Protein AF-0000000079809479 (afdb_homodimer)

Organism: NCBI:txid164759

Structure (mmCIF, N/CA/C/O backbone):
data_AF-0000000079809479-model_v1
#
loop_
_entity.id
_entity.type
_entity.pdbx_description
1 polymer 'Uncharacterized protein (DUF1330 family)'
#
loop_
_atom_site.group_PDB
_atom_site.id
_ato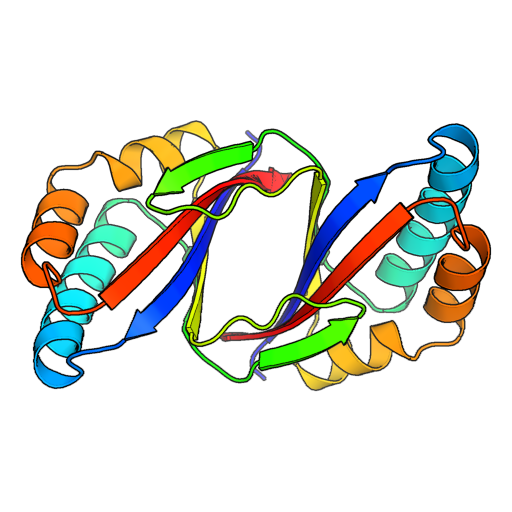m_site.type_symbol
_atom_site.label_atom_id
_atom_site.label_alt_id
_atom_site.label_comp_id
_atom_site.label_asym_id
_atom_site.label_entity_id
_atom_site.label_seq_id
_atom_site.pdbx_PDB_ins_code
_atom_site.Cartn_x
_atom_site.Cartn_y
_atom_site.Cartn_z
_atom_site.occupancy
_atom_site.B_iso_or_equiv
_atom_site.auth_seq_id
_atom_site.auth_comp_id
_atom_site.auth_asym_id
_atom_site.auth_atom_id
_atom_site.pdbx_PDB_model_num
ATOM 1 N N . MET A 1 1 ? -15.391 2.928 -13.625 1 82.94 1 MET A N 1
ATOM 2 C CA . MET A 1 1 ? -15.477 2.23 -12.344 1 82.94 1 MET A CA 1
ATOM 3 C C . MET A 1 1 ? -14.227 2.465 -11.508 1 82.94 1 MET A C 1
ATOM 5 O O . MET A 1 1 ? -13.141 2.684 -12.055 1 82.94 1 MET A O 1
ATOM 9 N N . PRO A 1 2 ? -14.367 2.578 -10.188 1 94.81 2 PRO A N 1
ATOM 10 C CA . PRO A 1 2 ? -13.156 2.803 -9.391 1 94.81 2 PRO A CA 1
ATOM 11 C C . PRO A 1 2 ? -12.133 1.681 -9.547 1 94.81 2 PRO A C 1
ATOM 13 O O . PRO A 1 2 ? -12.5 0.525 -9.766 1 94.81 2 PRO A O 1
ATOM 16 N N . SER A 1 3 ? -10.93 2.029 -9.547 1 98.31 3 SER A N 1
ATOM 17 C CA . SER A 1 3 ? -9.852 1.056 -9.648 1 98.31 3 SER A CA 1
ATOM 18 C C . SER A 1 3 ? -9.781 0.173 -8.406 1 98.31 3 SER A C 1
ATOM 20 O O . SER A 1 3 ? -10.57 0.342 -7.473 1 98.31 3 SER A O 1
ATOM 22 N N . GLY A 1 4 ? -9 -0.889 -8.414 1 98.75 4 GLY A N 1
ATOM 23 C CA . GLY A 1 4 ? -8.57 -1.69 -7.277 1 98.75 4 GLY A CA 1
ATOM 24 C C . GLY A 1 4 ? -7.066 -1.849 -7.188 1 98.75 4 GLY A C 1
ATOM 25 O O . GLY A 1 4 ? -6.363 -1.716 -8.188 1 98.75 4 GLY A O 1
ATOM 26 N N . TYR A 1 5 ? -6.613 -2.051 -6.02 1 98.94 5 TYR A N 1
ATOM 27 C CA . TYR A 1 5 ? -5.184 -2.268 -5.805 1 98.94 5 TYR A CA 1
ATOM 28 C C . TYR A 1 5 ? -4.941 -3.512 -4.961 1 98.94 5 TYR A C 1
ATOM 30 O O . TYR A 1 5 ? -5.723 -3.822 -4.062 1 98.94 5 TYR A O 1
ATOM 38 N N . ILE A 1 6 ? -3.869 -4.184 -5.215 1 98.94 6 ILE A N 1
ATOM 39 C CA . ILE A 1 6 ? -3.277 -5.145 -4.293 1 98.94 6 ILE A CA 1
ATOM 40 C C . ILE A 1 6 ? -1.993 -4.566 -3.699 1 98.94 6 ILE A C 1
ATOM 42 O O . ILE A 1 6 ? -1.145 -4.047 -4.43 1 98.94 6 ILE A O 1
ATOM 46 N N . ILE A 1 7 ? -1.915 -4.555 -2.414 1 98.94 7 ILE A N 1
ATOM 47 C CA . ILE A 1 7 ? -0.698 -4.23 -1.678 1 98.94 7 ILE A CA 1
ATOM 48 C C . ILE A 1 7 ? -0.1 -5.504 -1.082 1 98.94 7 ILE A C 1
ATOM 50 O O . ILE A 1 7 ? -0.779 -6.234 -0.356 1 98.94 7 ILE A O 1
ATOM 54 N N . ALA A 1 8 ? 1.161 -5.738 -1.405 1 98.88 8 ALA A N 1
ATOM 55 C CA . ALA A 1 8 ? 1.865 -6.891 -0.85 1 98.88 8 ALA A CA 1
ATOM 56 C C . ALA A 1 8 ? 3.047 -6.453 0.009 1 98.88 8 ALA A C 1
ATOM 58 O O . ALA A 1 8 ? 3.84 -5.602 -0.405 1 98.88 8 ALA A O 1
ATOM 59 N N . ASN A 1 9 ? 3.117 -6.883 1.218 1 98.81 9 ASN A N 1
ATOM 60 C CA . ASN A 1 9 ? 4.312 -6.883 2.055 1 98.81 9 ASN A CA 1
ATOM 61 C C . ASN A 1 9 ? 4.926 -8.281 2.154 1 98.81 9 ASN A C 1
ATOM 63 O O . ASN A 1 9 ? 4.289 -9.211 2.648 1 98.81 9 ASN A O 1
ATOM 67 N N . VAL A 1 10 ? 6.172 -8.406 1.688 1 98.75 10 VAL A N 1
ATOM 68 C CA . VAL A 1 10 ? 6.75 -9.727 1.469 1 98.75 10 VAL A CA 1
ATOM 69 C C . VAL A 1 10 ? 8.055 -9.859 2.256 1 98.75 10 VAL A C 1
ATOM 71 O O . VAL A 1 10 ? 8.938 -9.016 2.146 1 98.75 10 VAL A O 1
ATOM 74 N N . ARG A 1 11 ? 8.125 -10.891 3.107 1 98.56 11 ARG A N 1
ATOM 75 C CA . ARG A 1 11 ? 9.414 -11.352 3.615 1 98.56 11 ARG A CA 1
ATOM 76 C C . ARG A 1 11 ? 9.914 -12.555 2.832 1 98.56 11 ARG A C 1
ATOM 78 O O . ARG A 1 11 ? 9.328 -13.641 2.91 1 98.56 11 ARG A O 1
ATOM 85 N N . VAL A 1 12 ? 10.953 -12.359 2.111 1 98.69 12 VAL A N 1
ATOM 86 C CA . VAL A 1 12 ? 11.516 -13.438 1.299 1 98.69 12 VAL A CA 1
ATOM 87 C C . VAL A 1 12 ? 12.445 -14.289 2.148 1 98.69 12 VAL A C 1
ATOM 89 O O . VAL A 1 12 ? 13.398 -13.781 2.746 1 98.69 12 VAL A O 1
ATOM 92 N N . THR A 1 13 ? 12.195 -15.594 2.184 1 98.62 13 THR A N 1
ATOM 93 C CA . THR A 1 13 ? 12.992 -16.484 3.018 1 98.62 13 THR A CA 1
ATOM 94 C C . THR A 1 13 ? 13.852 -17.422 2.154 1 98.62 13 THR A C 1
ATOM 96 O O . THR A 1 13 ? 14.812 -18.016 2.641 1 98.62 13 THR A O 1
ATOM 99 N N . ASN A 1 14 ? 13.531 -17.641 0.912 1 98.75 14 ASN A N 1
ATOM 100 C CA . ASN A 1 14 ? 14.289 -18.391 -0.086 1 98.75 14 ASN A CA 1
ATOM 101 C C . ASN A 1 14 ? 14.391 -17.625 -1.403 1 98.75 14 ASN A C 1
ATOM 103 O O . ASN A 1 14 ? 13.562 -17.812 -2.301 1 98.75 14 ASN A O 1
ATOM 107 N N . PRO A 1 15 ? 15.414 -16.859 -1.55 1 98.12 15 PRO A N 1
ATOM 108 C CA . PRO A 1 15 ? 15.508 -15.938 -2.688 1 98.12 15 PRO A CA 1
ATOM 109 C C . PRO A 1 15 ? 15.516 -16.672 -4.031 1 98.12 15 PRO A C 1
ATOM 111 O O . PRO A 1 15 ? 14.922 -16.188 -5 1 98.12 15 PRO A O 1
ATOM 114 N N . ALA A 1 16 ? 16.188 -17.75 -4.047 1 98.31 16 ALA A N 1
ATOM 115 C CA . ALA A 1 16 ? 16.281 -18.469 -5.316 1 98.31 16 ALA A CA 1
ATOM 116 C C . ALA A 1 16 ? 14.898 -18.953 -5.766 1 98.31 16 ALA A C 1
ATOM 118 O O . ALA A 1 16 ? 14.508 -18.75 -6.918 1 98.31 16 ALA A O 1
ATOM 119 N N . GLN A 1 17 ? 14.203 -19.578 -4.93 1 98.56 17 GLN A N 1
ATOM 120 C CA . GLN A 1 17 ? 12.852 -20.031 -5.23 1 98.56 17 GLN A CA 1
ATOM 121 C C . GLN A 1 17 ? 11.914 -18.859 -5.488 1 98.56 17 GLN A C 1
ATOM 123 O O . GLN A 1 17 ? 11.023 -18.938 -6.34 1 98.56 17 GLN A O 1
ATOM 128 N N . TYR A 1 18 ? 12.117 -17.797 -4.785 1 98.69 18 TYR A N 1
ATOM 129 C CA . TYR A 1 18 ? 11.273 -16.609 -4.938 1 98.69 18 TYR A CA 1
ATOM 130 C C . TYR A 1 18 ? 11.445 -15.992 -6.32 1 98.69 18 TYR A C 1
ATOM 132 O O . TYR A 1 18 ? 10.508 -15.422 -6.879 1 98.69 18 TYR A O 1
ATOM 140 N N . GLU A 1 19 ? 12.641 -16.141 -6.859 1 98.12 19 GLU A N 1
ATOM 141 C CA . GLU A 1 19 ? 12.859 -15.633 -8.211 1 98.12 19 GLU A CA 1
ATOM 142 C C . GLU A 1 19 ? 11.969 -16.359 -9.219 1 98.12 19 GLU A C 1
ATOM 144 O O . GLU A 1 19 ? 11.492 -15.742 -10.18 1 98.12 19 GLU A O 1
ATOM 149 N N . GLU A 1 20 ? 11.766 -17.594 -9 1 97.44 20 GLU A N 1
ATOM 150 C CA . GLU A 1 20 ? 10.852 -18.344 -9.859 1 97.44 20 GLU A CA 1
ATOM 151 C C . GLU A 1 20 ? 9.422 -17.844 -9.711 1 97.44 20 GLU A C 1
ATOM 153 O O . GLU A 1 20 ? 8.695 -17.703 -10.695 1 97.44 20 GLU A O 1
ATOM 158 N N . TYR A 1 21 ? 9.039 -17.625 -8.5 1 98.75 21 TYR A N 1
ATOM 159 C CA . TYR A 1 21 ? 7.727 -17.047 -8.234 1 98.75 21 TYR A CA 1
ATOM 160 C C . TYR A 1 21 ? 7.539 -15.734 -8.992 1 98.75 21 TYR A C 1
ATOM 162 O O . TYR A 1 21 ? 6.48 -15.5 -9.586 1 98.75 21 TYR A O 1
ATOM 170 N N . LYS A 1 22 ? 8.547 -14.867 -9.023 1 98.38 22 LYS A N 1
ATOM 171 C CA . LYS A 1 22 ? 8.445 -13.555 -9.648 1 98.38 22 LYS A CA 1
ATOM 172 C C . LYS A 1 22 ? 8.141 -13.68 -11.141 1 98.38 22 LYS A C 1
ATOM 174 O O . LYS A 1 22 ? 7.395 -12.875 -11.695 1 98.38 22 LYS A O 1
ATOM 179 N N . LYS A 1 23 ? 8.68 -14.688 -11.758 1 98.25 23 LYS A N 1
ATOM 180 C CA . LYS A 1 23 ? 8.391 -14.922 -13.164 1 98.25 23 LYS A CA 1
ATOM 181 C C . LYS A 1 23 ? 6.914 -15.219 -13.383 1 98.25 23 LYS A C 1
ATOM 183 O O . LYS A 1 23 ? 6.277 -14.641 -14.266 1 98.25 23 LYS A O 1
ATOM 188 N N . TRP A 1 24 ? 6.383 -16.062 -12.594 1 98.25 24 TRP A N 1
ATOM 189 C CA . TRP A 1 24 ? 4.984 -16.469 -12.711 1 98.25 24 TRP A CA 1
ATOM 190 C C . TRP A 1 24 ? 4.055 -15.328 -12.305 1 98.25 24 TRP A C 1
ATOM 192 O O . TRP A 1 24 ? 3.025 -15.102 -12.945 1 98.25 24 TRP A O 1
ATOM 202 N N . SER A 1 25 ? 4.406 -14.625 -11.203 1 98.5 25 SER A N 1
ATOM 203 C CA . SER A 1 25 ? 3.582 -13.508 -10.766 1 98.5 25 SER A CA 1
ATOM 204 C C . SER A 1 25 ? 3.545 -12.398 -11.812 1 98.5 25 SER A C 1
ATOM 206 O O . SER A 1 25 ? 2.5 -11.789 -12.047 1 98.5 25 SER A O 1
ATOM 208 N N . THR A 1 26 ? 4.699 -12.172 -12.477 1 98.5 26 THR A N 1
ATOM 209 C CA . THR A 1 26 ? 4.77 -11.18 -13.547 1 98.5 26 THR A CA 1
ATOM 210 C C . THR A 1 26 ? 3.83 -11.555 -14.688 1 98.5 26 THR A C 1
ATOM 212 O O . THR A 1 26 ? 3.07 -10.711 -15.18 1 98.5 26 THR A O 1
ATOM 215 N N . ALA A 1 27 ? 3.871 -12.758 -15.086 1 98.25 27 ALA A N 1
ATOM 216 C CA . ALA A 1 27 ? 2.984 -13.25 -16.141 1 98.25 27 ALA A CA 1
ATOM 217 C C . ALA A 1 27 ? 1.521 -13.125 -15.719 1 98.25 27 ALA A C 1
ATOM 219 O O . ALA A 1 27 ? 0.662 -12.797 -16.547 1 98.25 27 ALA A O 1
ATOM 220 N N . ALA A 1 28 ? 1.237 -13.391 -14.484 1 98.69 28 ALA A N 1
ATOM 221 C CA . ALA A 1 28 ? -0.13 -13.32 -13.977 1 98.69 28 ALA A CA 1
ATOM 222 C C . ALA A 1 28 ? -0.638 -11.875 -13.984 1 98.69 28 ALA A C 1
ATOM 224 O O . ALA A 1 28 ? -1.786 -11.625 -14.359 1 98.69 28 ALA A O 1
ATOM 225 N N . PHE A 1 29 ? 0.208 -10.914 -13.531 1 98.62 29 PHE A N 1
ATOM 226 C CA . PHE A 1 29 ? -0.164 -9.508 -13.586 1 98.62 29 PHE A CA 1
ATOM 227 C C . PHE A 1 29 ? -0.523 -9.094 -15.008 1 98.62 29 PHE A C 1
ATOM 229 O O . PHE A 1 29 ? -1.542 -8.43 -15.227 1 98.62 29 PHE A O 1
ATOM 236 N N . ALA A 1 30 ? 0.289 -9.531 -15.961 1 97.81 30 ALA A N 1
ATOM 237 C CA . ALA A 1 30 ? 0.062 -9.188 -17.359 1 97.81 30 ALA A CA 1
ATOM 238 C C . ALA A 1 30 ? -1.254 -9.781 -17.859 1 97.81 30 ALA A C 1
ATOM 240 O O . ALA A 1 30 ? -2.02 -9.102 -18.562 1 97.81 30 ALA A O 1
ATOM 241 N N . ALA A 1 31 ? -1.546 -10.922 -17.516 1 97.81 31 ALA A N 1
ATOM 242 C CA . ALA A 1 31 ? -2.746 -11.625 -17.969 1 97.81 31 ALA A CA 1
ATOM 243 C C . ALA A 1 31 ? -4.008 -10.938 -17.453 1 97.81 31 ALA A C 1
ATOM 245 O O . ALA A 1 31 ? -5.09 -11.109 -18.016 1 97.81 31 ALA A O 1
ATOM 246 N N . HIS A 1 32 ? -3.908 -10.141 -16.406 1 98.12 32 HIS A N 1
ATOM 247 C CA . HIS A 1 32 ? -5.066 -9.508 -15.781 1 98.12 32 HIS A CA 1
ATOM 248 C C . HIS A 1 32 ? -5.043 -7.996 -15.984 1 98.12 32 HIS A C 1
ATOM 250 O O . HIS A 1 32 ? -5.746 -7.266 -15.281 1 98.12 32 HIS A O 1
ATOM 256 N N . ASN A 1 33 ? -4.203 -7.574 -16.828 1 96.31 33 ASN A N 1
ATOM 257 C CA . ASN A 1 33 ? -4.094 -6.16 -17.156 1 96.31 33 ASN A CA 1
ATOM 258 C C . ASN A 1 33 ? -3.783 -5.309 -15.93 1 96.31 33 ASN A C 1
ATOM 260 O O . ASN A 1 33 ? -4.352 -4.23 -15.758 1 96.31 33 ASN A O 1
ATOM 264 N N . ALA A 1 34 ? -2.963 -5.816 -15.094 1 98.62 34 ALA A N 1
ATOM 265 C CA . ALA A 1 34 ? -2.525 -5.07 -13.922 1 98.62 34 ALA A CA 1
ATOM 266 C C . ALA A 1 34 ? -1.423 -4.078 -14.273 1 98.62 34 ALA A C 1
ATOM 268 O O . ALA A 1 34 ? -0.569 -4.367 -15.117 1 98.62 34 ALA A O 1
ATOM 269 N N . GLU A 1 35 ? -1.48 -2.973 -13.703 1 98.56 35 GLU A N 1
ATOM 270 C CA . GLU A 1 35 ? -0.391 -2.002 -13.742 1 98.56 35 GLU A CA 1
ATOM 271 C C . GLU A 1 35 ? 0.489 -2.105 -12.5 1 98.56 35 GLU A C 1
ATOM 273 O O . GLU A 1 35 ? 0.025 -1.867 -11.383 1 98.56 35 GLU A O 1
ATOM 278 N N . ILE A 1 36 ? 1.723 -2.428 -12.695 1 98.81 36 ILE A N 1
ATOM 279 C CA . ILE A 1 36 ? 2.639 -2.502 -11.562 1 98.81 36 ILE A CA 1
ATOM 280 C C . ILE A 1 36 ? 3.09 -1.098 -11.172 1 98.81 36 ILE A C 1
ATOM 282 O O . ILE A 1 36 ? 3.684 -0.381 -11.984 1 98.81 36 ILE A O 1
ATOM 286 N N . CYS A 1 37 ? 2.836 -0.748 -9.953 1 98.88 37 CYS A N 1
ATOM 287 C CA . CYS A 1 37 ? 3.143 0.592 -9.461 1 98.88 37 CYS A CA 1
ATOM 288 C C . CYS A 1 37 ? 4.418 0.591 -8.633 1 98.88 37 CYS A C 1
ATOM 290 O O . CYS A 1 37 ? 5.223 1.522 -8.719 1 98.88 37 CYS A O 1
ATOM 292 N N . VAL A 1 38 ? 4.602 -0.359 -7.789 1 98.88 38 VAL A N 1
ATOM 293 C CA . VAL A 1 38 ? 5.719 -0.571 -6.879 1 98.88 38 VAL A CA 1
ATOM 294 C C . VAL A 1 38 ? 6.18 -2.025 -6.953 1 98.88 38 VAL A C 1
ATOM 296 O O . VAL A 1 38 ? 5.355 -2.945 -6.938 1 98.88 38 VAL A O 1
ATOM 299 N N . ARG A 1 39 ? 7.449 -2.244 -7.039 1 98.62 39 ARG A N 1
ATOM 300 C CA . ARG A 1 39 ? 7.926 -3.615 -7.203 1 98.62 39 ARG A CA 1
ATOM 301 C C . ARG A 1 39 ? 9.211 -3.848 -6.41 1 98.62 39 ARG A C 1
ATOM 303 O O . ARG A 1 39 ? 10.203 -4.316 -6.961 1 98.62 39 ARG A O 1
ATOM 310 N N . GLY A 1 40 ? 9.156 -3.455 -5.117 1 98.44 40 GLY A N 1
ATOM 311 C CA . GLY A 1 40 ? 10.203 -3.857 -4.195 1 98.44 40 GLY A CA 1
ATOM 312 C C . GLY A 1 40 ? 11.328 -2.84 -4.09 1 98.44 40 GLY A C 1
ATOM 313 O O . GLY A 1 40 ? 12.438 -3.176 -3.676 1 98.44 40 GLY A O 1
ATOM 314 N N . GLY A 1 41 ? 11.18 -1.649 -4.43 1 97.81 41 GLY A N 1
ATOM 315 C CA . GLY A 1 41 ? 12.18 -0.601 -4.281 1 97.81 41 GLY A CA 1
ATOM 316 C C . GLY A 1 41 ? 12.352 -0.139 -2.85 1 97.81 41 GLY A C 1
ATOM 317 O O . GLY A 1 41 ? 12.016 -0.865 -1.912 1 97.81 41 GLY A O 1
ATOM 318 N N . GLN A 1 42 ? 12.961 1.028 -2.674 1 97.94 42 GLN A N 1
ATOM 319 C CA . GLN A 1 42 ? 13.258 1.592 -1.36 1 97.94 42 GLN A CA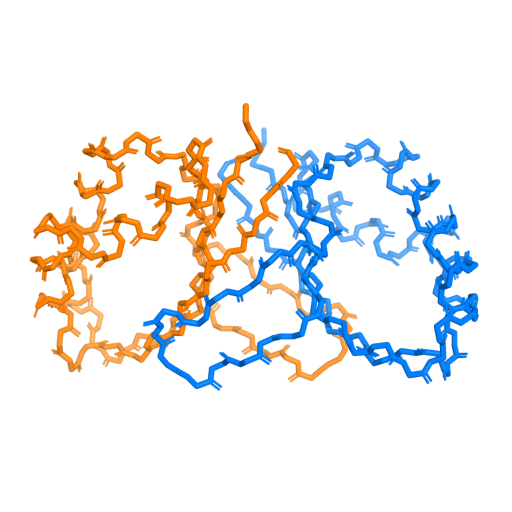 1
ATOM 320 C C . GLN A 1 42 ? 11.992 1.744 -0.526 1 97.94 42 GLN A C 1
ATOM 322 O O . GLN A 1 42 ? 10.93 2.072 -1.058 1 97.94 42 GLN A O 1
ATOM 327 N N . VAL A 1 43 ? 12.156 1.538 0.782 1 98.69 43 VAL A N 1
ATOM 328 C CA . VAL A 1 43 ? 11.102 1.771 1.76 1 98.69 43 VAL A CA 1
ATOM 329 C C . VAL A 1 43 ? 11.625 2.648 2.895 1 98.69 43 VAL A C 1
ATOM 331 O O . VAL A 1 43 ? 12.742 2.436 3.383 1 98.69 43 VAL A O 1
ATOM 334 N N . GLU A 1 44 ? 10.867 3.639 3.219 1 98.56 44 GLU A N 1
ATOM 335 C CA . GLU A 1 44 ? 11.164 4.453 4.391 1 98.56 44 GLU A CA 1
ATOM 336 C C . GLU A 1 44 ? 9.93 4.625 5.277 1 98.56 44 GLU A C 1
ATOM 338 O O . GLU A 1 44 ? 8.867 5.008 4.793 1 98.56 44 GLU A O 1
ATOM 343 N N . VAL A 1 45 ? 10.094 4.309 6.586 1 98.69 45 VAL A N 1
ATOM 344 C CA . VAL A 1 45 ? 9.016 4.516 7.547 1 98.69 45 VAL A CA 1
ATOM 345 C C . VAL A 1 45 ? 8.984 5.98 7.973 1 98.69 45 VAL A C 1
ATOM 347 O O . VAL A 1 45 ? 9.961 6.504 8.508 1 98.69 45 VAL A O 1
ATOM 350 N N . MET A 1 46 ? 7.816 6.617 7.68 1 98.44 46 MET A N 1
ATOM 351 C CA . MET A 1 46 ? 7.688 8.039 7.988 1 98.44 46 MET A CA 1
ATOM 352 C C . MET A 1 46 ? 7.039 8.242 9.359 1 98.44 46 MET A C 1
ATOM 354 O O . MET A 1 46 ? 7.328 9.227 10.039 1 98.44 46 MET A O 1
ATOM 358 N N . GLU A 1 47 ? 6.137 7.395 9.672 1 98.38 47 GLU A N 1
ATOM 359 C CA . GLU A 1 47 ? 5.379 7.5 10.922 1 98.38 47 GLU A CA 1
ATOM 360 C C . GLU A 1 47 ? 4.852 6.137 11.359 1 98.38 47 GLU A C 1
ATOM 362 O O . GLU A 1 47 ? 4.387 5.348 10.531 1 98.38 47 GLU A O 1
ATOM 367 N N . GLY A 1 48 ? 4.887 5.891 12.727 1 98.06 48 GLY A N 1
ATOM 368 C CA . GLY A 1 48 ? 4.254 4.723 13.312 1 98.06 48 GLY A CA 1
ATOM 369 C C . GLY A 1 48 ? 5.164 3.51 13.367 1 98.06 48 GLY A C 1
ATOM 370 O O . GLY A 1 48 ? 6.387 3.641 13.258 1 98.06 48 GLY A O 1
ATOM 371 N N . ASP A 1 49 ? 4.594 2.334 13.547 1 97.06 49 ASP A N 1
ATOM 372 C CA . ASP A 1 49 ? 5.387 1.168 13.922 1 97.06 49 ASP A CA 1
ATOM 373 C C . ASP A 1 49 ? 5.301 0.077 12.859 1 97.06 49 ASP A C 1
ATOM 375 O O . ASP A 1 49 ? 5.754 -1.048 13.07 1 97.06 49 ASP A O 1
ATOM 379 N N . TRP A 1 50 ? 4.707 0.399 11.727 1 96.38 50 TRP A N 1
ATOM 380 C CA . TRP A 1 50 ? 4.773 -0.554 10.625 1 96.38 50 TRP A CA 1
ATOM 381 C C . TRP A 1 50 ? 6.133 -0.499 9.938 1 96.38 50 TRP A C 1
ATOM 383 O O . TRP A 1 50 ? 6.613 0.581 9.586 1 96.38 50 TRP A O 1
ATOM 393 N N . GLN A 1 51 ? 6.754 -1.706 9.797 1 95.75 51 GLN A N 1
ATOM 394 C CA . GLN A 1 51 ? 8.062 -1.803 9.156 1 95.75 51 GLN A CA 1
ATOM 395 C C . GLN A 1 51 ? 8.047 -2.838 8.039 1 95.75 51 GLN A C 1
ATOM 397 O O . GLN A 1 51 ? 8.617 -3.922 8.18 1 95.75 51 GLN A O 1
ATOM 402 N N . PRO A 1 52 ? 7.469 -2.475 6.98 1 97.75 52 PRO A N 1
ATOM 403 C CA . PRO A 1 52 ? 7.422 -3.447 5.887 1 97.75 52 PRO A CA 1
ATOM 404 C C . PRO A 1 52 ? 8.797 -3.729 5.285 1 97.75 52 PRO A C 1
ATOM 406 O O . PRO A 1 52 ? 9.711 -2.908 5.414 1 97.75 52 PRO A O 1
ATOM 409 N N . GLU A 1 53 ? 8.961 -4.887 4.719 1 97.44 53 GLU A N 1
ATOM 410 C CA . GLU A 1 53 ? 10.188 -5.262 4.023 1 97.44 53 GLU A CA 1
ATOM 411 C C . GLU A 1 53 ? 10.078 -5 2.525 1 97.44 53 GLU A C 1
ATOM 413 O O . GLU A 1 53 ? 10.195 -3.859 2.076 1 97.44 53 GLU A O 1
ATOM 418 N N . ARG A 1 54 ? 9.758 -6.027 1.656 1 98.62 54 ARG A N 1
ATOM 419 C CA . ARG A 1 54 ? 9.539 -5.852 0.224 1 98.62 54 ARG A CA 1
ATOM 420 C C . ARG A 1 54 ? 8.086 -5.516 -0.07 1 98.62 54 ARG A C 1
ATOM 422 O O . ARG A 1 54 ? 7.188 -6.309 0.223 1 98.62 54 ARG A O 1
ATOM 429 N N . VAL A 1 55 ? 7.844 -4.32 -0.641 1 98.88 55 VAL A N 1
ATOM 430 C CA . VAL A 1 55 ? 6.48 -3.877 -0.917 1 98.88 55 VAL A CA 1
ATOM 431 C C . VAL A 1 55 ? 6.215 -3.932 -2.42 1 98.88 55 VAL A C 1
ATOM 433 O O . VAL A 1 55 ? 7.062 -3.539 -3.223 1 98.88 55 VAL A O 1
ATOM 436 N N . VAL A 1 56 ? 5.059 -4.473 -2.811 1 98.94 56 VAL A N 1
ATOM 437 C CA . VAL A 1 56 ? 4.555 -4.461 -4.18 1 98.94 56 VAL A CA 1
ATOM 438 C C . VAL A 1 56 ? 3.154 -3.857 -4.211 1 98.94 56 VAL A C 1
ATOM 440 O O . VAL A 1 56 ? 2.324 -4.156 -3.35 1 98.94 56 VAL A O 1
ATOM 443 N N . ILE A 1 57 ? 2.939 -2.992 -5.137 1 98.94 57 ILE A N 1
ATOM 444 C CA . ILE A 1 57 ? 1.609 -2.449 -5.395 1 98.94 57 ILE A CA 1
ATOM 445 C C . ILE A 1 57 ? 1.24 -2.66 -6.859 1 98.94 57 ILE A C 1
ATOM 447 O O . ILE A 1 57 ? 1.996 -2.281 -7.758 1 98.94 57 ILE A O 1
ATOM 451 N N . ALA A 1 58 ? 0.13 -3.238 -7.102 1 98.94 58 ALA A N 1
ATOM 452 C CA . ALA A 1 58 ? -0.418 -3.414 -8.445 1 98.94 58 ALA A CA 1
ATOM 453 C C . ALA A 1 58 ? -1.832 -2.85 -8.539 1 98.94 58 ALA A C 1
ATOM 455 O O . ALA A 1 58 ? -2.648 -3.051 -7.637 1 98.94 58 ALA A O 1
ATOM 456 N N . LYS A 1 59 ? -2.088 -2.172 -9.547 1 98.88 59 LYS A N 1
ATOM 457 C CA . LYS A 1 59 ? -3.381 -1.552 -9.828 1 98.88 59 LYS A CA 1
ATOM 458 C C . LYS A 1 59 ? -4.172 -2.367 -10.844 1 98.88 59 LYS A C 1
ATOM 460 O O . LYS A 1 59 ? -3.611 -2.848 -11.836 1 98.88 59 LYS A O 1
ATOM 465 N N . PHE A 1 60 ? -5.43 -2.475 -10.664 1 98.88 60 PHE A N 1
ATOM 466 C CA . PHE A 1 60 ? -6.367 -3.215 -11.5 1 98.88 60 PHE A CA 1
ATOM 467 C C . PHE A 1 60 ? -7.531 -2.328 -11.922 1 98.88 60 PHE A C 1
ATOM 469 O O . PHE A 1 60 ? -7.766 -1.276 -11.328 1 98.88 60 PHE A O 1
ATOM 476 N N . PRO A 1 61 ? -8.273 -2.773 -12.906 1 98.25 61 PRO A N 1
ATOM 477 C CA . PRO A 1 61 ? -9.359 -1.938 -13.422 1 98.25 61 PRO A CA 1
ATOM 478 C C . PRO A 1 61 ? -10.492 -1.75 -12.406 1 98.25 61 PRO A C 1
ATOM 480 O O . PRO A 1 61 ? -11.289 -0.819 -12.531 1 98.25 61 PRO A O 1
ATOM 483 N N . SER A 1 62 ? -10.625 -2.637 -11.508 1 98.31 62 SER A N 1
ATOM 484 C CA . SER A 1 62 ? -11.641 -2.535 -10.461 1 98.31 62 SER A CA 1
ATOM 485 C C . SER A 1 62 ? -11.234 -3.326 -9.219 1 98.31 62 SER A C 1
ATOM 487 O O . SER A 1 62 ? -10.297 -4.121 -9.266 1 98.31 62 SER A O 1
ATOM 489 N N . PHE A 1 63 ? -11.922 -3.061 -8.086 1 98.5 63 PHE A N 1
ATOM 490 C CA . PHE A 1 63 ? -11.742 -3.818 -6.852 1 98.5 63 PHE A CA 1
ATOM 491 C C . PHE A 1 63 ? -11.992 -5.301 -7.09 1 98.5 63 PHE A C 1
ATOM 493 O O . PHE A 1 63 ? -11.219 -6.148 -6.648 1 98.5 63 PHE A O 1
ATOM 500 N N . GLU A 1 64 ? -13.07 -5.598 -7.801 1 98.19 64 GLU A N 1
ATOM 501 C CA . GLU A 1 64 ? -13.438 -6.98 -8.094 1 98.19 64 GLU A CA 1
ATOM 502 C C . GLU A 1 64 ? -12.391 -7.652 -8.977 1 98.19 64 GLU A C 1
ATOM 504 O O . GLU A 1 64 ? -12.109 -8.844 -8.82 1 98.19 64 GLU A O 1
ATOM 509 N N . ALA A 1 65 ? -11.867 -6.891 -9.898 1 98.5 65 ALA A N 1
ATOM 510 C CA . ALA A 1 65 ? -10.82 -7.441 -10.758 1 98.5 65 ALA A CA 1
ATOM 511 C C . ALA A 1 65 ? -9.578 -7.801 -9.945 1 98.5 65 ALA A C 1
ATOM 513 O O . ALA A 1 65 ? -8.93 -8.812 -10.211 1 98.5 65 ALA A O 1
ATOM 514 N N . ALA A 1 66 ? -9.242 -6.988 -9.023 1 98.56 66 ALA A N 1
ATOM 515 C CA . ALA A 1 66 ? -8.109 -7.262 -8.141 1 98.56 66 ALA A CA 1
ATOM 516 C C . ALA A 1 66 ? -8.32 -8.555 -7.355 1 98.56 66 ALA A C 1
ATOM 518 O O . ALA A 1 66 ? -7.422 -9.391 -7.266 1 98.56 66 ALA A O 1
ATOM 519 N N . LYS A 1 67 ? -9.492 -8.672 -6.824 1 98.25 67 LYS A N 1
ATOM 520 C CA . LYS A 1 67 ? -9.812 -9.891 -6.082 1 98.25 67 LYS A CA 1
ATOM 521 C C . LYS A 1 67 ? -9.742 -11.117 -6.984 1 98.25 67 LYS A C 1
ATOM 523 O O . LYS A 1 67 ? -9.234 -12.164 -6.574 1 98.25 67 LYS A O 1
ATOM 528 N N . ALA A 1 68 ? -10.25 -10.961 -8.125 1 98.25 68 ALA A N 1
ATOM 529 C CA . ALA A 1 68 ? -10.273 -12.07 -9.07 1 98.25 68 ALA A CA 1
ATOM 530 C C . ALA A 1 68 ? -8.859 -12.5 -9.445 1 98.25 68 ALA A C 1
ATOM 532 O O . ALA A 1 68 ? -8.602 -13.688 -9.68 1 98.25 68 ALA A O 1
ATOM 533 N N . PHE A 1 69 ? -8 -11.562 -9.539 1 98.81 69 PHE A N 1
ATOM 534 C CA . PHE A 1 69 ? -6.598 -11.852 -9.789 1 98.81 69 PHE A CA 1
ATOM 535 C C . PHE A 1 69 ? -6.066 -12.867 -8.781 1 98.81 69 PHE A C 1
ATOM 537 O O . PHE A 1 69 ? -5.484 -13.883 -9.156 1 98.81 69 PHE A O 1
ATOM 544 N N . TYR A 1 70 ? -6.242 -12.609 -7.523 1 98.5 70 TYR A N 1
ATOM 545 C CA . TYR A 1 70 ? -5.699 -13.453 -6.465 1 98.5 70 TYR A CA 1
ATOM 546 C C . TYR A 1 70 ? -6.215 -14.883 -6.586 1 98.5 70 TYR A C 1
ATOM 548 O O . TYR A 1 70 ? -5.496 -15.836 -6.289 1 98.5 70 TYR A O 1
ATOM 556 N N . HIS A 1 71 ? -7.418 -15 -7.094 1 97.88 71 HIS A N 1
ATOM 557 C CA . HIS A 1 71 ? -8.047 -16.312 -7.16 1 97.88 71 HIS A CA 1
ATOM 558 C C . HIS A 1 71 ? -7.883 -16.938 -8.547 1 97.88 71 HIS A C 1
ATOM 560 O O . HIS A 1 71 ? -8.398 -18.031 -8.805 1 97.88 71 HIS A O 1
ATOM 566 N N . SER A 1 72 ? -7.234 -16.312 -9.406 1 98.62 72 SER A N 1
ATOM 567 C CA . SER A 1 72 ? -7.082 -16.766 -10.789 1 98.62 72 SER A CA 1
ATOM 568 C C . SER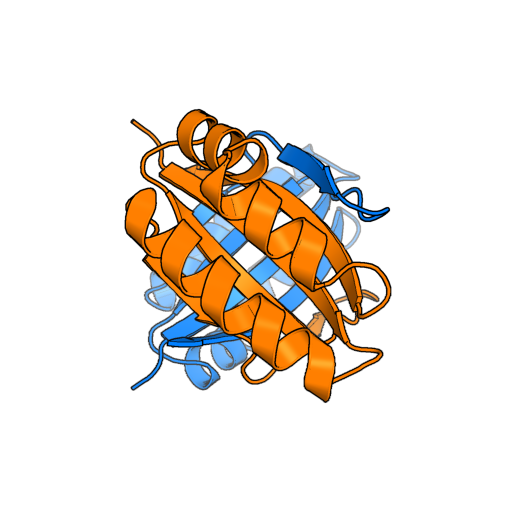 A 1 72 ? -6.172 -17.984 -10.883 1 98.62 72 SER A C 1
ATOM 570 O O . SER A 1 72 ? -5.309 -18.188 -10.023 1 98.62 72 SER A O 1
ATOM 572 N N . PRO A 1 73 ? -6.383 -18.812 -11.898 1 98.19 73 PRO A N 1
ATOM 573 C CA . PRO A 1 73 ? -5.441 -19.906 -12.125 1 98.19 73 PRO A CA 1
ATOM 574 C C . PRO A 1 73 ? -4.012 -19.422 -12.359 1 98.19 73 PRO A C 1
ATOM 576 O O . PRO A 1 73 ? -3.059 -20.078 -11.938 1 98.19 73 PRO A O 1
ATOM 579 N N . GLU A 1 74 ? -3.861 -18.328 -13.086 1 98.12 74 GLU A N 1
ATOM 580 C CA . GLU A 1 74 ? -2.533 -17.781 -13.367 1 98.12 74 GLU A CA 1
ATOM 581 C C . GLU A 1 74 ? -1.793 -17.453 -12.078 1 98.12 74 GLU A C 1
ATOM 583 O O . GLU A 1 74 ? -0.636 -17.828 -11.898 1 98.12 74 GLU A O 1
ATOM 588 N N . TYR A 1 75 ? -2.479 -16.734 -11.148 1 98.62 75 TYR A N 1
ATOM 589 C CA . TYR A 1 75 ? -1.796 -16.406 -9.906 1 98.62 75 TYR A CA 1
ATOM 590 C C . TYR A 1 75 ? -1.666 -17.625 -9.008 1 98.62 75 TYR A C 1
ATOM 592 O O . TYR A 1 75 ? -0.726 -17.719 -8.211 1 98.62 75 TYR A O 1
ATOM 600 N N . GLY A 1 76 ? -2.623 -18.547 -9.094 1 98.44 76 GLY A N 1
ATOM 601 C CA . GLY A 1 76 ? -2.484 -19.797 -8.383 1 98.44 76 GLY A CA 1
ATOM 602 C C . GLY A 1 76 ? -1.183 -20.516 -8.695 1 98.44 76 GLY A C 1
ATOM 603 O O . GLY A 1 76 ? -0.537 -21.062 -7.793 1 98.44 76 GLY A O 1
ATOM 604 N N . LYS A 1 77 ? -0.823 -20.562 -9.898 1 98.06 77 LYS A N 1
ATOM 605 C CA . LYS A 1 77 ? 0.461 -21.125 -10.289 1 98.06 77 LYS A CA 1
ATOM 606 C C . LYS A 1 77 ? 1.619 -20.391 -9.625 1 98.06 77 LYS A C 1
ATOM 608 O O . LYS A 1 77 ? 2.576 -21.016 -9.156 1 98.06 77 LYS A O 1
ATOM 613 N N . ALA A 1 78 ? 1.576 -19.078 -9.648 1 98.56 78 ALA A N 1
ATOM 614 C CA . ALA A 1 78 ? 2.605 -18.281 -8.992 1 98.56 78 ALA A CA 1
ATOM 615 C C . ALA A 1 78 ? 2.686 -18.594 -7.504 1 98.56 78 ALA A C 1
ATOM 617 O O . ALA A 1 78 ? 3.775 -18.797 -6.961 1 98.56 78 ALA A O 1
ATOM 618 N N . ARG A 1 79 ? 1.527 -18.641 -6.844 1 98 79 ARG A N 1
ATOM 619 C CA . ARG A 1 79 ? 1.476 -18.922 -5.41 1 98 79 ARG A CA 1
ATOM 620 C C . ARG A 1 79 ? 2.104 -20.281 -5.102 1 98 79 ARG A C 1
ATOM 622 O O . ARG A 1 79 ? 2.844 -20.422 -4.125 1 98 79 ARG A O 1
ATOM 629 N N . ALA A 1 80 ? 1.792 -21.281 -5.926 1 98.12 80 ALA A N 1
ATOM 630 C CA . ALA A 1 80 ? 2.387 -22.594 -5.75 1 98.12 80 ALA A CA 1
ATOM 631 C C . ALA A 1 80 ? 3.906 -22.531 -5.852 1 98.12 80 ALA A C 1
ATOM 633 O O . ALA A 1 80 ? 4.613 -23.234 -5.121 1 98.12 80 ALA A O 1
ATOM 634 N N . ALA A 1 81 ? 4.383 -21.703 -6.684 1 98.19 81 ALA A N 1
ATOM 635 C CA . ALA A 1 81 ? 5.816 -21.594 -6.941 1 98.19 81 ALA A CA 1
ATOM 636 C C . ALA A 1 81 ? 6.547 -21 -5.746 1 98.19 81 ALA A C 1
ATOM 638 O O . ALA A 1 81 ? 7.762 -21.156 -5.602 1 98.19 81 ALA A O 1
ATOM 639 N N . ARG A 1 82 ? 5.902 -20.266 -4.887 1 98.19 82 ARG A N 1
ATOM 640 C CA . ARG A 1 82 ? 6.574 -19.609 -3.773 1 98.19 82 ARG A CA 1
ATOM 641 C C . ARG A 1 82 ? 6.266 -20.297 -2.453 1 98.19 82 ARG A C 1
ATOM 643 O O . ARG A 1 82 ? 6.531 -19.75 -1.381 1 98.19 82 ARG A O 1
ATOM 650 N N . GLU A 1 83 ? 5.57 -21.438 -2.49 1 97.44 83 GLU A N 1
ATOM 651 C CA . GLU A 1 83 ? 5.285 -22.156 -1.255 1 97.44 83 GLU A CA 1
ATOM 652 C C . GLU A 1 83 ? 6.559 -22.406 -0.448 1 97.44 83 GLU A C 1
ATOM 654 O O . GLU A 1 83 ? 7.523 -22.984 -0.955 1 97.44 83 GLU A O 1
ATOM 659 N N . GLY A 1 84 ? 6.555 -21.828 0.753 1 97.69 84 GLY A N 1
ATOM 660 C CA . GLY A 1 84 ? 7.688 -22.016 1.645 1 97.69 84 GLY A CA 1
ATOM 661 C C . GLY A 1 84 ? 8.836 -21.062 1.359 1 97.69 84 GLY A C 1
ATOM 662 O O . GLY A 1 84 ? 9.867 -21.094 2.035 1 97.69 84 GLY A O 1
ATOM 663 N N . ALA A 1 85 ? 8.68 -20.156 0.441 1 98.62 85 ALA A N 1
ATOM 664 C CA . ALA A 1 85 ? 9.805 -19.312 0.011 1 98.62 85 ALA A CA 1
ATOM 665 C C . ALA A 1 85 ? 9.641 -17.875 0.493 1 98.62 85 ALA A C 1
ATOM 667 O O . ALA A 1 85 ? 10.562 -17.078 0.381 1 98.62 85 ALA A O 1
ATOM 668 N N . ALA A 1 86 ? 8.438 -17.547 1.028 1 98.44 86 ALA A N 1
ATOM 669 C CA . ALA A 1 86 ? 8.148 -16.188 1.467 1 98.44 86 ALA A CA 1
ATOM 670 C C . ALA A 1 86 ? 6.945 -16.156 2.408 1 98.44 86 ALA A C 1
ATOM 672 O O . ALA A 1 86 ? 6.098 -17.047 2.369 1 98.44 86 ALA A O 1
ATOM 673 N N . ILE A 1 87 ? 6.965 -15.234 3.26 1 97.94 87 ILE A N 1
ATOM 674 C CA . ILE A 1 87 ? 5.777 -14.859 4.016 1 97.94 87 ILE A CA 1
ATOM 675 C C . ILE A 1 87 ? 5.109 -13.648 3.369 1 97.94 87 ILE A C 1
ATOM 677 O O . ILE A 1 87 ? 5.691 -12.562 3.32 1 97.94 87 ILE A O 1
ATOM 681 N N . MET A 1 88 ? 3.914 -13.883 2.857 1 97.56 88 MET A N 1
ATOM 682 C CA 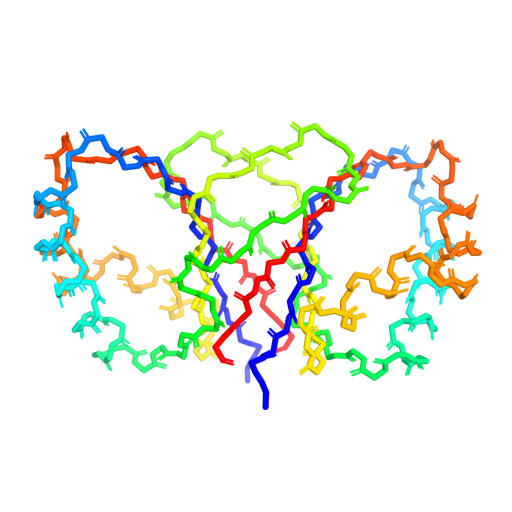. MET A 1 88 ? 3.221 -12.836 2.117 1 97.56 88 MET A CA 1
ATOM 683 C C . MET A 1 88 ? 2.049 -12.281 2.922 1 97.56 88 MET A C 1
ATOM 685 O O . MET A 1 88 ? 1.326 -13.039 3.572 1 97.56 88 MET A O 1
ATOM 689 N N . ARG A 1 89 ? 1.918 -11.016 2.902 1 98.38 89 ARG A N 1
ATOM 690 C CA . ARG A 1 89 ? 0.708 -10.32 3.334 1 98.38 89 ARG A CA 1
ATOM 691 C C . ARG A 1 89 ? 0.11 -9.508 2.193 1 98.38 89 ARG A C 1
ATOM 693 O O . ARG A 1 89 ? 0.721 -8.539 1.727 1 98.38 89 ARG A O 1
ATOM 700 N N . LEU A 1 90 ? -1.056 -9.953 1.698 1 98.81 90 LEU A N 1
ATOM 701 C CA . LEU A 1 90 ? -1.711 -9.352 0.543 1 98.81 90 LEU A CA 1
ATOM 702 C C . LEU A 1 90 ? -3.084 -8.805 0.921 1 98.81 90 LEU A C 1
ATOM 704 O O . LEU A 1 90 ? -3.912 -9.523 1.48 1 98.81 90 LEU A O 1
ATOM 708 N N . VAL A 1 91 ? -3.277 -7.555 0.652 1 98.81 91 VAL A N 1
ATOM 709 C CA . VAL A 1 91 ? -4.582 -6.941 0.864 1 98.81 91 VAL A CA 1
ATOM 710 C C . VAL A 1 91 ? -5.062 -6.285 -0.429 1 98.81 91 VAL A C 1
ATOM 712 O O . VAL A 1 91 ? -4.258 -5.773 -1.208 1 98.81 91 VAL A O 1
ATOM 715 N N . CYS A 1 92 ? -6.32 -6.426 -0.65 1 98.88 92 CYS A N 1
ATOM 716 C CA . CYS A 1 92 ? -7 -5.719 -1.729 1 98.88 92 CYS A CA 1
ATOM 717 C C . CYS A 1 92 ? -7.719 -4.484 -1.202 1 98.88 92 CYS A C 1
ATOM 719 O O . CYS A 1 92 ? -8.391 -4.543 -0.171 1 98.88 92 CYS A O 1
ATOM 721 N N . VAL A 1 93 ? -7.539 -3.369 -1.899 1 98.88 93 VAL A 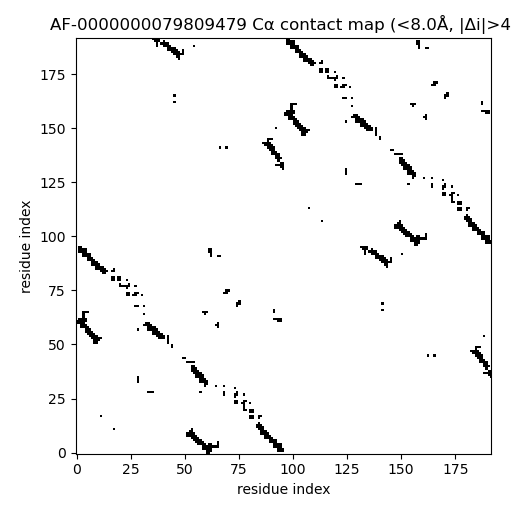N 1
ATOM 722 C CA . VAL A 1 93 ? -8.172 -2.129 -1.468 1 98.88 93 VAL A CA 1
ATOM 723 C C . VAL A 1 93 ? -8.844 -1.448 -2.66 1 98.88 93 VAL A C 1
ATOM 725 O O . VAL A 1 93 ? -8.359 -1.551 -3.791 1 98.88 93 VAL A O 1
ATOM 728 N N . GLU A 1 94 ? -9.914 -0.765 -2.367 1 98.81 94 GLU A N 1
ATOM 729 C CA . GLU A 1 94 ? -10.648 -0.021 -3.387 1 98.81 94 GLU A CA 1
ATOM 730 C C . GLU A 1 94 ? -9.977 1.318 -3.684 1 98.81 94 GLU A C 1
ATOM 732 O O . GLU A 1 94 ? -9.641 2.064 -2.764 1 98.81 94 GLU A O 1
ATOM 737 N N . GLY A 1 95 ? -9.758 1.55 -4.992 1 98.62 95 GLY A N 1
ATOM 738 C CA . GLY A 1 95 ? -9.211 2.824 -5.426 1 98.62 95 GLY A CA 1
ATOM 739 C C . GLY A 1 95 ? -10.273 3.84 -5.793 1 98.62 95 GLY A C 1
ATOM 740 O O . GLY A 1 95 ? -11.461 3.631 -5.52 1 98.62 95 GLY A O 1
ATOM 741 N N . LEU A 1 96 ? -9.805 5.027 -6.242 1 97.19 96 LEU A N 1
ATOM 742 C CA . LEU A 1 96 ? -10.711 6.062 -6.734 1 97.19 96 LEU A CA 1
ATOM 743 C C . LEU A 1 96 ? -11.023 5.852 -8.211 1 97.19 96 LEU A C 1
ATOM 745 O O . LEU A 1 96 ? -10.219 5.266 -8.945 1 97.19 96 LEU A O 1
ATOM 749 N N . MET B 1 1 ? 11.758 10.125 -14 1 82.94 1 MET B N 1
ATOM 750 C CA . MET B 1 1 ? 12.195 9.609 -12.703 1 82.94 1 MET B CA 1
ATOM 751 C C . MET B 1 1 ? 11.141 8.703 -12.086 1 82.94 1 MET B C 1
ATOM 753 O O . MET B 1 1 ? 9.945 8.867 -12.352 1 82.94 1 MET B O 1
ATOM 757 N N . PRO B 1 2 ? 11.555 7.645 -11.391 1 94.81 2 PRO B N 1
ATOM 758 C CA . PRO B 1 2 ? 10.531 6.773 -10.805 1 94.81 2 PRO B CA 1
ATOM 759 C C . PRO B 1 2 ? 9.617 7.512 -9.828 1 94.81 2 PRO B C 1
ATOM 761 O O . PRO B 1 2 ? 10.047 8.477 -9.18 1 94.81 2 PRO B O 1
ATOM 764 N N . SER B 1 3 ? 8.43 7.156 -9.82 1 98.31 3 SER B N 1
ATOM 765 C CA . SER B 1 3 ? 7.461 7.75 -8.906 1 98.31 3 SER B CA 1
ATOM 766 C C . SER B 1 3 ? 7.766 7.387 -7.461 1 98.31 3 SER B C 1
ATOM 768 O O . SER B 1 3 ? 8.719 6.656 -7.184 1 98.31 3 SER B O 1
ATOM 770 N N . GLY B 1 4 ? 7.117 8.008 -6.492 1 98.75 4 GLY B N 1
ATOM 771 C CA . GLY B 1 4 ? 7.043 7.625 -5.09 1 98.75 4 GLY B CA 1
ATOM 772 C C . GLY B 1 4 ? 5.621 7.508 -4.578 1 98.75 4 GLY B C 1
ATOM 773 O O . GLY B 1 4 ? 4.703 8.109 -5.137 1 98.75 4 GLY B O 1
ATOM 774 N N . TYR B 1 5 ? 5.461 6.711 -3.613 1 98.94 5 TYR B N 1
ATOM 775 C CA . TYR B 1 5 ? 4.148 6.543 -3.002 1 98.94 5 TYR B CA 1
ATOM 776 C C . TYR B 1 5 ? 4.23 6.691 -1.486 1 98.94 5 TYR B C 1
ATOM 778 O O . TYR B 1 5 ? 5.219 6.293 -0.87 1 98.94 5 TYR B O 1
ATOM 786 N N . ILE B 1 6 ? 3.203 7.215 -0.898 1 98.94 6 ILE B N 1
ATOM 787 C CA . ILE B 1 6 ? 2.941 7.082 0.531 1 98.94 6 ILE B CA 1
ATOM 788 C C . ILE B 1 6 ? 1.764 6.137 0.753 1 98.94 6 ILE B C 1
ATOM 790 O O . ILE B 1 6 ? 0.721 6.273 0.109 1 98.94 6 ILE B O 1
ATOM 794 N N . ILE B 1 7 ? 1.972 5.148 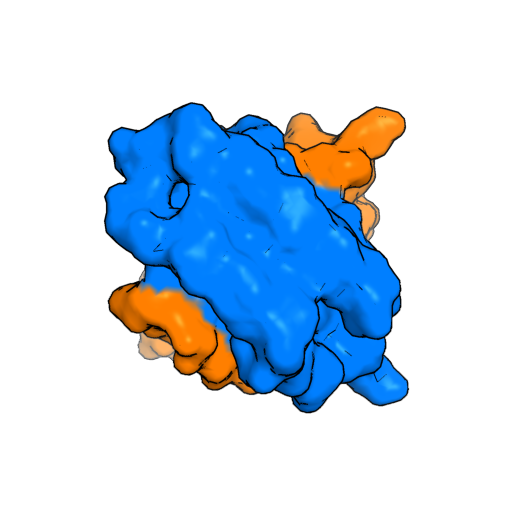1.554 1 98.94 7 ILE B N 1
ATOM 795 C CA . ILE B 1 7 ? 0.92 4.262 2.039 1 98.94 7 ILE B CA 1
ATOM 796 C C . ILE B 1 7 ? 0.606 4.582 3.498 1 98.94 7 ILE B C 1
ATOM 798 O O . ILE B 1 7 ? 1.502 4.586 4.348 1 98.94 7 ILE B O 1
ATOM 802 N N . ALA B 1 8 ? -0.667 4.855 3.75 1 98.88 8 ALA B N 1
ATOM 803 C CA . ALA B 1 8 ? -1.106 5.121 5.117 1 98.88 8 ALA B CA 1
ATOM 804 C C . ALA B 1 8 ? -2.105 4.066 5.586 1 98.88 8 ALA B C 1
ATOM 806 O O . ALA B 1 8 ? -3.055 3.74 4.871 1 98.88 8 ALA B O 1
ATOM 807 N N . ASN B 1 9 ? -1.865 3.434 6.676 1 98.81 9 ASN B N 1
ATOM 808 C CA . ASN B 1 9 ? -2.836 2.68 7.465 1 98.81 9 ASN B CA 1
ATOM 809 C C . ASN B 1 9 ? -3.262 3.447 8.711 1 98.81 9 ASN B C 1
ATOM 811 O O . ASN B 1 9 ? -2.434 3.746 9.578 1 98.81 9 ASN B O 1
ATOM 815 N N . VAL B 1 10 ? -4.555 3.744 8.805 1 98.81 10 VAL B N 1
ATOM 816 C CA . VAL B 1 10 ? -5.027 4.711 9.797 1 98.81 10 VAL B CA 1
ATOM 817 C C . VAL B 1 10 ? -6.098 4.074 10.672 1 98.81 10 VAL B C 1
ATOM 819 O O . VAL B 1 10 ? -7.074 3.51 10.164 1 98.81 10 VAL B O 1
ATOM 822 N N . ARG B 1 11 ? -5.879 4.109 11.992 1 98.62 11 ARG B N 1
ATOM 823 C CA . ARG B 1 11 ? -6.969 3.893 12.938 1 98.62 11 ARG B CA 1
ATOM 824 C C . ARG B 1 11 ? -7.496 5.219 13.469 1 98.62 11 ARG B C 1
ATOM 826 O O . ARG B 1 11 ? -6.797 5.926 14.203 1 98.62 11 ARG B O 1
ATOM 833 N N . VAL B 1 12 ? -8.695 5.523 13.109 1 98.69 12 VAL B N 1
ATOM 834 C CA . VAL B 1 12 ? -9.297 6.777 13.539 1 98.69 12 VAL B CA 1
ATOM 835 C C . VAL B 1 12 ? -9.922 6.605 14.922 1 98.69 12 VAL B C 1
ATOM 837 O O . VAL B 1 12 ? -10.758 5.723 15.125 1 98.69 12 VAL B O 1
ATOM 840 N N . THR B 1 13 ? -9.555 7.453 15.867 1 98.62 13 THR B N 1
ATOM 841 C CA . THR B 1 13 ? -10.047 7.324 17.234 1 98.62 13 THR B CA 1
ATOM 842 C C . THR B 1 13 ? -10.969 8.492 17.594 1 98.62 13 THR B C 1
ATOM 844 O O . THR B 1 13 ? -11.734 8.414 18.562 1 98.62 13 THR B O 1
ATOM 847 N N . ASN B 1 14 ? -10.922 9.602 16.906 1 98.75 14 ASN B N 1
ATOM 848 C CA . ASN B 1 14 ? -11.805 10.758 17.016 1 98.75 14 ASN B CA 1
ATOM 849 C C . ASN B 1 14 ? -12.273 11.234 15.648 1 98.75 14 ASN B C 1
ATOM 851 O O . ASN B 1 14 ? -11.656 12.117 15.055 1 98.75 14 ASN B O 1
ATOM 855 N N . PRO B 1 15 ? -13.367 10.75 15.203 1 98.12 15 PRO B N 1
ATOM 856 C CA . PRO B 1 15 ? -13.805 11 13.828 1 98.12 15 PRO B CA 1
ATOM 857 C C . PRO B 1 15 ? -14.039 12.477 13.539 1 98.12 15 PRO B C 1
ATOM 859 O O . PRO B 1 15 ? -13.727 12.953 12.445 1 98.12 15 PRO B O 1
ATOM 862 N N . ALA B 1 16 ? -14.602 13.133 14.5 1 98.31 16 ALA B N 1
ATOM 863 C CA . ALA B 1 16 ? -14.883 14.547 14.266 1 98.31 16 ALA B CA 1
ATOM 864 C C . ALA B 1 16 ? -13.594 15.336 14.039 1 98.31 16 ALA B C 1
ATOM 866 O O . ALA B 1 16 ? -13.5 16.109 13.078 1 98.31 16 ALA B O 1
ATOM 867 N N . GLN B 1 17 ? -12.664 15.172 14.883 1 98.56 17 GLN B N 1
ATOM 868 C CA . GLN B 1 17 ? -11.375 15.836 14.734 1 98.56 17 GLN B CA 1
ATOM 869 C C . GLN B 1 17 ? -10.648 15.359 13.484 1 98.56 17 GLN B C 1
ATOM 871 O O . GLN B 1 17 ? -9.969 16.141 12.82 1 98.56 17 GLN B O 1
ATOM 876 N N . TYR B 1 18 ? -10.797 14.125 13.164 1 98.75 18 TYR B N 1
ATOM 877 C CA . TYR B 1 18 ? -10.141 13.555 11.992 1 98.75 18 TYR B CA 1
ATOM 878 C C . TYR B 1 18 ? -10.68 14.172 10.703 1 98.75 18 TYR B C 1
ATOM 880 O O . TYR B 1 18 ? -9.945 14.32 9.727 1 98.75 18 TYR B O 1
ATOM 888 N N . GLU B 1 19 ? -11.93 14.547 10.75 1 98.12 19 GLU B N 1
ATOM 889 C CA . GLU B 1 19 ? -12.5 15.203 9.57 1 98.12 19 GLU B CA 1
ATOM 890 C C . GLU B 1 19 ? -11.797 16.531 9.281 1 98.12 19 GLU B C 1
ATOM 892 O O . GLU B 1 19 ? -11.609 16.891 8.125 1 98.12 19 GLU B O 1
ATOM 897 N N . GLU B 1 20 ? -11.422 17.188 10.305 1 97.44 20 GLU B N 1
ATOM 898 C CA . GLU B 1 20 ? -10.656 18.422 10.133 1 97.44 20 GLU B CA 1
ATOM 899 C C . GLU B 1 20 ? -9.281 18.141 9.539 1 97.44 20 GLU B C 1
ATOM 901 O O . GLU B 1 20 ? -8.82 18.859 8.656 1 97.44 20 GLU B O 1
ATOM 906 N N . TYR B 1 21 ? -8.672 17.125 10.039 1 98.75 21 TYR B N 1
ATOM 907 C CA . TYR B 1 21 ? -7.395 16.688 9.477 1 98.75 21 TYR B CA 1
ATOM 908 C C . TYR B 1 21 ? -7.516 16.422 7.98 1 98.75 21 TYR B C 1
ATOM 910 O O . TYR B 1 21 ? -6.648 16.828 7.203 1 98.75 21 TYR B O 1
ATOM 918 N N . LYS B 1 22 ? -8.586 15.758 7.52 1 98.38 22 LYS B N 1
ATOM 919 C CA . LYS B 1 22 ? -8.758 15.391 6.121 1 98.38 22 LYS B CA 1
ATOM 920 C C . LYS B 1 22 ? -8.781 16.625 5.223 1 98.38 22 LYS B C 1
ATOM 922 O O . LYS B 1 22 ? -8.266 16.594 4.102 1 98.38 22 LYS B O 1
ATOM 927 N N . LYS B 1 23 ? -9.344 17.688 5.723 1 98.19 23 LYS B N 1
ATOM 928 C CA . LYS B 1 23 ? -9.359 18.922 4.961 1 98.19 23 LYS B CA 1
ATOM 929 C C . LYS B 1 23 ? -7.941 19.438 4.723 1 98.19 23 LYS B C 1
ATOM 931 O O . LYS B 1 23 ? -7.582 19.797 3.594 1 98.19 23 LYS B O 1
ATOM 936 N N . TRP B 1 24 ? -7.168 19.453 5.73 1 98.25 24 TRP B N 1
ATOM 937 C CA . TRP B 1 24 ? -5.801 19.953 5.648 1 98.25 24 TRP B CA 1
ATOM 938 C C . TRP B 1 24 ? -4.922 19 4.836 1 98.25 24 TRP B C 1
ATOM 940 O O . TRP B 1 24 ? -4.086 19.453 4.043 1 98.25 24 TRP B O 1
ATOM 950 N N . SER B 1 25 ? -5.082 17.688 5.066 1 98.5 25 SER B N 1
ATOM 951 C CA . SER B 1 25 ? -4.297 16.719 4.316 1 98.5 25 SER B CA 1
ATOM 952 C C . SER B 1 25 ? -4.609 16.781 2.824 1 98.5 25 SER B C 1
ATOM 954 O O . SER B 1 25 ? -3.713 16.656 1.988 1 98.5 25 SER B O 1
ATOM 956 N N . THR B 1 26 ? -5.898 17.016 2.492 1 98.44 26 THR B N 1
ATOM 957 C CA . THR B 1 26 ? -6.305 17.172 1.1 1 98.44 26 THR B CA 1
ATOM 958 C C . THR B 1 26 ? -5.613 18.359 0.461 1 98.44 26 THR B C 1
ATOM 960 O O . THR B 1 26 ? -5.066 18.266 -0.641 1 98.44 26 THR B O 1
ATOM 963 N N . ALA B 1 27 ? -5.625 19.453 1.134 1 98.25 27 ALA B N 1
ATOM 964 C CA . ALA B 1 27 ? -4.945 20.641 0.653 1 98.25 27 ALA B CA 1
ATOM 965 C C . ALA B 1 27 ? -3.449 20.406 0.494 1 98.25 27 ALA B C 1
ATOM 967 O O . ALA B 1 27 ? -2.834 20.891 -0.458 1 98.25 27 ALA B O 1
ATOM 968 N N . ALA B 1 28 ? -2.873 19.672 1.402 1 98.69 28 ALA B N 1
ATOM 969 C CA . ALA B 1 28 ? -1.442 19.391 1.357 1 98.69 28 ALA B CA 1
ATOM 970 C C . ALA B 1 28 ? -1.099 18.5 0.159 1 98.69 28 ALA B C 1
ATOM 972 O O . ALA B 1 28 ? -0.094 18.734 -0.52 1 98.69 28 ALA B O 1
ATOM 973 N N . PHE B 1 29 ? -1.914 17.453 -0.107 1 98.62 29 PHE B N 1
ATOM 974 C CA . PHE B 1 29 ? -1.709 16.609 -1.276 1 98.62 29 PHE B CA 1
ATOM 975 C C . PHE B 1 29 ? -1.722 17.438 -2.555 1 98.62 29 PHE B C 1
ATOM 977 O O . PHE B 1 29 ? -0.855 17.281 -3.416 1 98.62 29 PHE B O 1
ATOM 984 N N . ALA B 1 30 ? -2.678 18.375 -2.629 1 97.81 30 ALA B N 1
ATOM 985 C CA . ALA B 1 30 ? -2.805 19.219 -3.809 1 97.81 30 ALA B CA 1
ATOM 986 C C . ALA B 1 30 ? -1.579 20.125 -3.973 1 97.81 30 ALA B C 1
ATOM 988 O O . ALA B 1 30 ? -1.06 20.266 -5.082 1 97.81 30 ALA B O 1
ATOM 989 N N . ALA B 1 31 ? -1.088 20.625 -2.963 1 97.81 31 ALA B N 1
ATOM 990 C CA . ALA B 1 31 ? 0.049 21.547 -2.98 1 97.81 31 ALA B CA 1
ATOM 991 C C . ALA B 1 31 ? 1.315 20.844 -3.459 1 97.81 31 ALA B C 1
ATOM 993 O O . ALA B 1 31 ? 2.258 21.484 -3.922 1 97.81 31 ALA B O 1
ATOM 994 N N . HIS B 1 32 ? 1.361 19.531 -3.389 1 98.12 32 HIS B N 1
ATOM 995 C CA . HIS B 1 32 ? 2.559 18.766 -3.734 1 98.12 32 HIS B CA 1
ATOM 996 C C . HIS B 1 32 ? 2.334 17.938 -4.988 1 98.12 32 HIS B C 1
ATOM 998 O O . HIS B 1 32 ? 3.096 17 -5.262 1 98.12 32 HIS B O 1
ATOM 1004 N N . ASN B 1 33 ? 1.284 18.188 -5.629 1 96.31 33 ASN B N 1
ATOM 1005 C CA . ASN B 1 33 ? 0.952 17.516 -6.879 1 96.31 33 ASN B CA 1
ATOM 1006 C C . ASN B 1 33 ? 0.839 16 -6.688 1 96.31 33 ASN B C 1
ATOM 1008 O O . ASN B 1 33 ? 1.315 15.234 -7.52 1 96.31 33 ASN B O 1
ATOM 1012 N N . ALA B 1 34 ? 0.285 15.625 -5.602 1 98.62 34 ALA B N 1
ATOM 1013 C CA . ALA B 1 34 ? 0.05 14.203 -5.336 1 98.62 34 ALA B CA 1
ATOM 1014 C C . ALA B 1 34 ? -1.201 13.711 -6.059 1 98.62 34 ALA B C 1
ATOM 1016 O O . ALA B 1 34 ? -2.188 14.445 -6.172 1 98.62 34 ALA B O 1
ATOM 1017 N N . GLU B 1 35 ? -1.135 12.57 -6.547 1 98.62 35 GLU B N 1
ATOM 1018 C CA . GLU B 1 35 ? -2.301 11.859 -7.059 1 98.62 35 GLU B CA 1
ATOM 1019 C C . GLU B 1 35 ? -2.865 10.898 -6.016 1 98.62 35 GLU B C 1
ATOM 1021 O O . GLU B 1 35 ? -2.189 9.953 -5.602 1 98.62 35 GLU B O 1
ATOM 1026 N N . ILE B 1 36 ? -4.074 11.125 -5.625 1 98.81 36 ILE B N 1
ATOM 1027 C CA . ILE B 1 36 ? -4.699 10.227 -4.656 1 98.81 36 ILE B CA 1
ATOM 1028 C C . ILE B 1 36 ? -5.195 8.969 -5.367 1 98.81 36 ILE B C 1
ATOM 1030 O O . ILE B 1 36 ? -6.027 9.055 -6.277 1 98.81 36 ILE B O 1
ATOM 1034 N N . CYS B 1 37 ? -4.711 7.848 -4.938 1 98.88 37 CYS B N 1
ATOM 1035 C CA . CYS B 1 37 ? -5.039 6.578 -5.574 1 98.88 37 CYS B CA 1
ATOM 1036 C C . CYS B 1 37 ? -6.09 5.82 -4.77 1 98.88 37 CYS B C 1
ATOM 1038 O O . CYS B 1 37 ? -6.984 5.195 -5.344 1 98.88 37 CYS B O 1
ATOM 1040 N N . VAL B 1 38 ? -5.973 5.785 -3.484 1 98.88 38 VAL B N 1
ATOM 1041 C CA . VAL B 1 38 ? -6.832 5.125 -2.51 1 98.88 38 VAL B CA 1
ATOM 1042 C C . VAL B 1 38 ? -7.148 6.082 -1.361 1 98.88 38 VAL B C 1
ATOM 1044 O O . VAL B 1 38 ? -6.254 6.75 -0.842 1 98.88 38 VAL B O 1
ATOM 1047 N N . ARG B 1 39 ? -8.375 6.148 -0.965 1 98.62 39 ARG B N 1
ATOM 1048 C CA . ARG B 1 39 ? -8.734 7.109 0.075 1 98.62 39 ARG B CA 1
ATOM 1049 C C . ARG B 1 39 ? -9.781 6.531 1.021 1 98.62 39 ARG B C 1
ATOM 1051 O O . ARG B 1 39 ? -10.82 7.141 1.248 1 98.62 39 ARG B O 1
ATOM 1058 N N . GLY B 1 40 ? -9.477 5.305 1.52 1 98.38 40 GLY B N 1
ATOM 1059 C CA . GLY B 1 40 ? -10.25 4.766 2.627 1 98.38 40 GLY B CA 1
ATOM 1060 C C . GLY B 1 40 ? -11.414 3.91 2.18 1 98.38 40 GLY B C 1
ATOM 1061 O O . GLY B 1 40 ? -12.375 3.713 2.934 1 98.38 40 GLY B O 1
ATOM 1062 N N . GLY B 1 41 ? -11.477 3.418 1.043 1 97.75 41 GLY B N 1
ATOM 1063 C CA . GLY B 1 41 ? -12.523 2.523 0.572 1 97.75 41 GLY B CA 1
ATOM 1064 C C . GLY B 1 41 ? -12.414 1.126 1.154 1 97.75 41 GLY B C 1
ATOM 1065 O O . GLY B 1 41 ? -11.797 0.929 2.203 1 97.75 41 GLY B O 1
ATOM 1066 N N . GLN B 1 42 ? -13.094 0.172 0.521 1 97.88 42 GLN B N 1
ATOM 1067 C CA . GLN B 1 42 ? -13.148 -1.213 0.976 1 97.88 42 GLN B CA 1
ATOM 1068 C C . GLN B 1 42 ? -11.75 -1.811 1.087 1 97.88 42 GLN B C 1
ATOM 1070 O O . GLN B 1 42 ? -10.875 -1.52 0.265 1 97.88 42 GLN B O 1
ATOM 1075 N N . VAL B 1 43 ? -11.594 -2.67 2.096 1 98.62 43 VAL B N 1
ATOM 1076 C CA . VAL B 1 43 ? -10.375 -3.445 2.287 1 98.62 43 VAL B CA 1
ATOM 1077 C C . VAL B 1 43 ? -10.719 -4.922 2.455 1 98.62 43 VAL B C 1
ATOM 1079 O O . VAL B 1 43 ? -11.664 -5.27 3.17 1 98.62 43 VAL B O 1
ATOM 1082 N N . GLU B 1 44 ? -10.008 -5.738 1.742 1 98.56 44 GLU B N 1
ATOM 1083 C CA . GLU B 1 44 ? -10.125 -7.18 1.928 1 98.56 44 GLU B CA 1
ATOM 1084 C C . GLU B 1 44 ? -8.75 -7.828 2.07 1 98.56 44 GLU B C 1
ATOM 1086 O O . GLU B 1 44 ? -7.863 -7.613 1.239 1 98.56 44 GLU B O 1
ATOM 1091 N N . VAL B 1 45 ? -8.578 -8.625 3.176 1 98.69 45 VAL B N 1
ATOM 1092 C CA . VAL B 1 45 ? -7.344 -9.367 3.377 1 98.69 45 VAL B CA 1
ATOM 1093 C C . VAL B 1 45 ? -7.363 -10.641 2.537 1 98.69 45 VAL B C 1
ATOM 1095 O O . VAL B 1 45 ? -8.258 -11.484 2.695 1 98.69 45 VAL B O 1
ATOM 1098 N N . MET B 1 46 ? -6.359 -10.719 1.607 1 98.5 46 MET B N 1
ATOM 1099 C CA . MET B 1 46 ? -6.316 -11.875 0.708 1 98.5 46 MET B CA 1
ATOM 1100 C C . MET B 1 46 ? -5.398 -12.961 1.261 1 98.5 46 MET B C 1
ATOM 1102 O O . MET B 1 46 ? -5.629 -14.148 1.028 1 98.5 46 MET B O 1
ATOM 1106 N N . GLU B 1 47 ? -4.363 -12.555 1.883 1 98.44 47 GLU B N 1
ATOM 1107 C CA . GLU B 1 47 ? -3.355 -13.477 2.406 1 98.44 47 GLU B CA 1
ATOM 1108 C C . GLU B 1 47 ? -2.611 -12.859 3.588 1 98.44 47 GLU B C 1
ATOM 1110 O O . GLU B 1 47 ? -2.268 -11.68 3.564 1 98.44 47 GLU B O 1
ATOM 1115 N N . GLY B 1 48 ? -2.332 -13.734 4.633 1 98 48 GLY B N 1
ATOM 1116 C CA . GLY B 1 48 ? -1.466 -13.352 5.738 1 98 48 GLY B CA 1
ATOM 1117 C C . GLY B 1 48 ? -2.215 -12.695 6.883 1 98 48 GLY B C 1
ATOM 1118 O O . GLY B 1 48 ? -3.438 -12.82 6.984 1 98 48 GLY B O 1
ATOM 1119 N N . ASP B 1 49 ? -1.507 -12.008 7.75 1 97 49 ASP B N 1
ATOM 1120 C CA . ASP B 1 49 ? -2.072 -11.609 9.039 1 97 49 ASP B CA 1
ATOM 1121 C C . ASP B 1 49 ? -2.115 -10.094 9.18 1 97 49 ASP B C 1
ATOM 1123 O O . ASP B 1 49 ? -2.395 -9.57 10.258 1 97 49 ASP B O 1
ATOM 1127 N N . TRP B 1 50 ? -1.831 -9.406 8.094 1 96.25 50 TRP B N 1
ATOM 1128 C CA . TRP B 1 50 ? -2.041 -7.965 8.141 1 96.25 50 TRP B CA 1
ATOM 1129 C C . TRP B 1 50 ? -3.518 -7.625 7.98 1 96.25 50 TRP B C 1
ATOM 1131 O O . TRP B 1 50 ? -4.184 -8.125 7.07 1 96.25 50 TRP B O 1
ATOM 1141 N N . GLN B 1 51 ? -4.023 -6.785 8.945 1 95.69 51 GLN B N 1
ATOM 1142 C CA . GLN B 1 51 ? -5.422 -6.371 8.914 1 95.69 51 GLN B CA 1
ATOM 1143 C C . GLN B 1 51 ? -5.547 -4.852 8.984 1 95.69 51 GLN B C 1
ATOM 1145 O O . GLN B 1 51 ? -5.945 -4.309 10.016 1 95.69 51 GLN B O 1
ATOM 1150 N N . PRO B 1 52 ? -5.254 -4.242 7.926 1 97.75 52 PRO B N 1
ATOM 1151 C CA . PRO B 1 52 ? -5.348 -2.781 7.965 1 97.75 52 PRO B CA 1
ATOM 1152 C C . PRO B 1 52 ? -6.781 -2.283 8.117 1 97.75 52 PRO B C 1
ATOM 1154 O O . PRO B 1 52 ? -7.727 -3.008 7.793 1 97.75 52 PRO B O 1
ATOM 1157 N N . GLU B 1 53 ? -6.945 -1.12 8.68 1 97.44 53 GLU B N 1
ATOM 1158 C CA . GLU B 1 53 ? -8.25 -0.474 8.805 1 97.44 53 GLU B CA 1
ATOM 1159 C C . GLU B 1 53 ? -8.5 0.494 7.652 1 97.44 53 GLU B C 1
ATOM 1161 O O . GLU B 1 53 ? -8.82 0.072 6.539 1 97.44 53 GLU B O 1
ATOM 1166 N N . ARG B 1 54 ? -8.273 1.845 7.805 1 98.62 54 ARG B N 1
ATOM 1167 C CA . ARG B 1 54 ? -8.398 2.826 6.734 1 98.62 54 ARG B CA 1
ATOM 1168 C C . ARG B 1 54 ? -7.09 2.977 5.969 1 98.62 54 ARG B C 1
ATOM 1170 O O . ARG B 1 54 ? -6.07 3.369 6.543 1 98.62 54 ARG B O 1
ATOM 1177 N N . VAL B 1 55 ? -7.109 2.656 4.66 1 98.88 55 VAL B N 1
ATOM 1178 C CA . VAL B 1 55 ? -5.902 2.715 3.85 1 98.88 55 VAL B CA 1
ATOM 1179 C C . VAL B 1 55 ? -5.973 3.908 2.896 1 98.88 55 VAL B C 1
ATOM 1181 O O . VAL B 1 55 ? -7.02 4.168 2.297 1 98.88 55 VAL B O 1
ATOM 1184 N N . VAL B 1 56 ? -4.891 4.672 2.803 1 98.94 56 VAL B N 1
ATOM 1185 C CA . VAL B 1 56 ? -4.711 5.746 1.831 1 98.94 56 VAL B CA 1
ATOM 1186 C C . VAL B 1 56 ? -3.422 5.523 1.045 1 98.94 56 VAL B C 1
ATOM 1188 O O . VAL B 1 56 ? -2.395 5.16 1.618 1 98.94 56 VAL B O 1
ATOM 1191 N N . ILE B 1 57 ? -3.508 5.676 -0.231 1 98.94 57 ILE B N 1
ATOM 1192 C CA . ILE B 1 57 ? -2.328 5.656 -1.091 1 98.94 57 ILE B CA 1
ATOM 1193 C C . ILE B 1 57 ? -2.275 6.934 -1.925 1 98.94 57 ILE B C 1
ATOM 1195 O O . ILE B 1 57 ? -3.246 7.281 -2.602 1 98.94 57 ILE B O 1
ATOM 1199 N N . ALA B 1 58 ? -1.194 7.617 -1.88 1 98.94 58 ALA B N 1
ATOM 1200 C CA . ALA B 1 58 ? -0.943 8.797 -2.703 1 98.94 58 ALA B CA 1
ATOM 1201 C C . ALA B 1 58 ? 0.347 8.641 -3.504 1 98.94 58 ALA B C 1
ATOM 1203 O O . ALA B 1 58 ? 1.36 8.18 -2.977 1 98.94 58 ALA B O 1
ATOM 1204 N N . LYS B 1 59 ? 0.303 8.984 -4.703 1 98.88 59 LYS B N 1
ATOM 1205 C CA . LYS B 1 59 ? 1.428 8.93 -5.633 1 98.88 59 LYS B CA 1
ATOM 1206 C C . LYS B 1 59 ? 2.053 10.305 -5.832 1 98.88 59 LYS B C 1
ATOM 1208 O O . LYS B 1 59 ? 1.339 11.305 -5.961 1 98.88 59 LYS B O 1
ATOM 1213 N N . PHE B 1 60 ? 3.326 10.359 -5.91 1 98.88 60 PHE B N 1
ATOM 1214 C CA . PHE B 1 60 ? 4.121 11.57 -6.082 1 98.88 60 PHE B CA 1
ATOM 1215 C C . PHE B 1 60 ? 5.062 11.43 -7.27 1 98.88 60 PHE B C 1
ATOM 1217 O O . PHE B 1 60 ? 5.316 10.32 -7.746 1 98.88 60 PHE B O 1
ATOM 1224 N N . PRO B 1 61 ? 5.617 12.531 -7.711 1 98.25 61 PRO B N 1
ATOM 1225 C CA . PRO B 1 61 ? 6.473 12.492 -8.898 1 98.25 61 PRO B CA 1
ATOM 1226 C C . PRO B 1 61 ? 7.77 11.727 -8.664 1 98.25 61 PRO B C 1
ATOM 1228 O O . PRO B 1 61 ? 8.422 11.297 -9.617 1 98.25 61 PRO B O 1
ATOM 1231 N N . SER B 1 62 ? 8.195 11.641 -7.477 1 98.31 62 SER B N 1
ATOM 1232 C CA . SER B 1 62 ? 9.398 10.891 -7.129 1 98.31 62 SER B CA 1
ATOM 1233 C C . SER B 1 62 ? 9.367 10.43 -5.676 1 98.31 62 SER B C 1
ATOM 1235 O O . SER B 1 62 ? 8.531 10.891 -4.895 1 98.31 62 SER B O 1
ATOM 1237 N N . PHE B 1 63 ? 10.25 9.477 -5.328 1 98.5 63 PHE B N 1
ATOM 1238 C CA . PHE B 1 63 ? 10.438 9.031 -3.953 1 98.5 63 PHE B CA 1
ATOM 1239 C C . PHE B 1 63 ? 10.781 10.195 -3.041 1 98.5 63 PHE B C 1
ATOM 1241 O O . PHE B 1 63 ? 10.211 10.336 -1.957 1 98.5 63 PHE B O 1
ATOM 1248 N N . GLU B 1 64 ? 11.695 11.039 -3.506 1 98.19 64 GLU B N 1
ATOM 1249 C CA . GLU B 1 64 ? 12.133 12.195 -2.729 1 98.19 64 GLU B CA 1
ATOM 1250 C C . GLU B 1 64 ? 10.992 13.195 -2.541 1 98.19 64 GLU B C 1
ATOM 1252 O O . GLU B 1 64 ? 10.883 13.82 -1.486 1 98.19 64 GLU B O 1
ATOM 1257 N N . ALA B 1 65 ? 10.195 13.328 -3.559 1 98.5 65 ALA B N 1
ATOM 1258 C CA . ALA B 1 65 ? 9.047 14.227 -3.445 1 98.5 65 ALA B CA 1
ATOM 1259 C C . ALA B 1 65 ? 8.062 13.727 -2.395 1 98.5 65 ALA B C 1
ATOM 1261 O O . ALA B 1 65 ? 7.477 14.523 -1.652 1 98.5 65 ALA B O 1
ATOM 1262 N N . ALA B 1 66 ? 7.852 12.469 -2.354 1 98.56 66 ALA B N 1
ATOM 1263 C CA . ALA B 1 66 ? 6.977 11.875 -1.348 1 98.56 66 ALA B CA 1
ATOM 1264 C C . ALA B 1 66 ? 7.5 12.141 0.061 1 98.56 66 ALA B C 1
ATOM 1266 O O . ALA B 1 66 ? 6.734 12.531 0.949 1 98.56 66 ALA B O 1
ATOM 1267 N N . LYS B 1 67 ? 8.758 11.945 0.218 1 98.25 67 LYS B N 1
ATOM 1268 C CA . LYS B 1 67 ? 9.367 12.211 1.52 1 98.25 67 LYS B CA 1
ATOM 1269 C C . LYS B 1 67 ? 9.219 13.68 1.9 1 98.25 67 LYS B C 1
ATOM 1271 O O . LYS B 1 67 ? 8.938 14.008 3.055 1 98.25 67 LYS B O 1
ATOM 1276 N N . ALA B 1 68 ? 9.445 14.5 0.959 1 98.25 68 ALA B N 1
ATOM 1277 C CA . ALA B 1 68 ? 9.375 15.938 1.205 1 98.25 68 ALA B CA 1
ATOM 1278 C C . ALA B 1 68 ? 7.961 16.359 1.61 1 98.25 68 ALA B C 1
ATOM 1280 O O . ALA B 1 68 ? 7.785 17.281 2.412 1 98.25 68 ALA B O 1
ATOM 1281 N N . PHE B 1 69 ? 7.016 15.719 1.031 1 98.81 69 PHE B N 1
ATOM 1282 C CA . PHE B 1 69 ? 5.625 15.953 1.408 1 98.81 69 PHE B CA 1
ATOM 1283 C C . PHE B 1 69 ? 5.438 15.797 2.912 1 98.81 69 PHE B C 1
ATOM 1285 O O . PHE B 1 69 ? 4.891 16.688 3.57 1 98.81 69 PHE B O 1
ATOM 1292 N N . TYR B 1 70 ? 5.863 14.703 3.467 1 98.5 70 TYR B N 1
ATOM 1293 C CA . TYR B 1 70 ? 5.66 14.398 4.879 1 98.5 70 TYR B CA 1
ATOM 1294 C C . TYR B 1 70 ? 6.277 15.477 5.766 1 98.5 70 TYR B C 1
ATOM 1296 O O . TYR B 1 70 ? 5.742 15.789 6.828 1 98.5 70 TYR B O 1
ATOM 1304 N N . HIS B 1 71 ? 7.336 16.062 5.27 1 97.88 71 HIS B N 1
ATOM 1305 C CA . HIS B 1 71 ? 8.062 17.031 6.078 1 97.88 71 HIS B CA 1
ATOM 1306 C C . HIS B 1 71 ? 7.664 18.469 5.715 1 97.88 71 HIS B C 1
ATOM 1308 O O . HIS B 1 71 ? 8.219 19.422 6.254 1 97.88 71 HIS B O 1
ATOM 1314 N N . SER B 1 72 ? 6.773 18.641 4.863 1 98.62 72 SER B N 1
ATOM 1315 C CA . SER B 1 72 ? 6.367 19.953 4.371 1 98.62 72 SER B CA 1
ATOM 1316 C C . SER B 1 72 ? 5.586 20.719 5.434 1 98.62 72 SER B C 1
ATOM 1318 O O . SER B 1 72 ? 4.965 20.125 6.312 1 98.62 72 SER B O 1
ATOM 1320 N N . PRO B 1 73 ? 5.652 22.047 5.359 1 98.19 73 PRO B N 1
ATOM 1321 C CA . PRO B 1 73 ? 4.801 22.844 6.25 1 98.19 73 PRO B CA 1
ATOM 1322 C C . PRO B 1 73 ? 3.314 22.562 6.059 1 98.19 73 PRO B C 1
ATOM 1324 O O . PRO B 1 73 ? 2.551 22.578 7.027 1 98.19 73 PRO B O 1
ATOM 1327 N N . GLU B 1 74 ? 2.881 22.375 4.824 1 98.12 74 GLU B N 1
ATOM 1328 C CA . GLU B 1 74 ? 1.477 22.094 4.543 1 98.12 74 GLU B CA 1
ATOM 1329 C C . GLU B 1 74 ? 1.014 20.828 5.258 1 98.12 74 GLU B C 1
ATOM 1331 O O . GLU B 1 74 ? -0.028 20.828 5.918 1 98.12 74 GLU B O 1
ATOM 1336 N N . TYR B 1 75 ? 1.818 19.734 5.145 1 98.62 75 TYR B N 1
ATOM 1337 C CA . TYR B 1 75 ? 1.403 18.5 5.816 1 98.62 75 TYR B CA 1
ATOM 1338 C C . TYR B 1 75 ? 1.604 18.609 7.32 1 98.62 75 TYR B C 1
ATOM 1340 O O . TYR B 1 75 ? 0.878 17.984 8.094 1 98.62 75 TYR B O 1
ATOM 1348 N N . GLY B 1 76 ? 2.611 19.375 7.738 1 98.44 76 GLY B N 1
ATOM 1349 C CA . GLY B 1 76 ? 2.764 19.656 9.156 1 98.44 76 GLY B CA 1
ATOM 1350 C C . GLY B 1 76 ? 1.506 20.203 9.797 1 98.44 76 GLY B C 1
ATOM 1351 O O . GLY B 1 76 ? 1.136 19.812 10.898 1 98.44 76 GLY B O 1
ATOM 1352 N N . LYS B 1 77 ? 0.878 21.109 9.156 1 98.06 77 LYS B N 1
ATOM 1353 C CA . LYS B 1 77 ? -0.394 21.641 9.633 1 98.06 77 LYS B CA 1
ATOM 1354 C C . LYS B 1 77 ? -1.444 20.547 9.75 1 98.06 77 LYS B C 1
ATOM 1356 O O . LYS B 1 77 ? -2.203 20.5 10.719 1 98.06 77 LYS B O 1
ATOM 1361 N N . ALA B 1 78 ? -1.538 19.703 8.742 1 98.56 78 ALA B N 1
ATOM 1362 C CA . ALA B 1 78 ? -2.473 18.594 8.773 1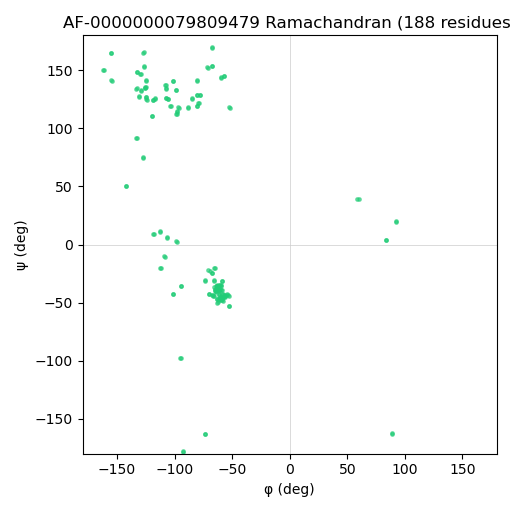 98.56 78 ALA B CA 1
ATOM 1363 C C . ALA B 1 78 ? -2.182 17.672 9.961 1 98.56 78 ALA B C 1
ATOM 1365 O O . ALA B 1 78 ? -3.096 17.281 10.695 1 98.56 78 ALA B O 1
ATOM 1366 N N . ARG B 1 79 ? -0.903 17.312 10.141 1 98 79 ARG B N 1
ATOM 1367 C CA . ARG B 1 79 ? -0.503 16.438 11.234 1 98 79 ARG B CA 1
ATOM 1368 C C . ARG B 1 79 ? -0.902 17.016 12.586 1 98 79 ARG B C 1
ATOM 1370 O O . ARG B 1 79 ? -1.385 16.297 13.461 1 98 79 ARG B O 1
ATOM 1377 N N . ALA B 1 80 ? -0.685 18.328 12.75 1 98.12 80 ALA B N 1
ATOM 1378 C CA . ALA B 1 80 ? -1.085 19 13.984 1 98.12 80 ALA B CA 1
ATOM 1379 C C . ALA B 1 80 ? -2.588 18.875 14.219 1 98.12 80 ALA B C 1
ATOM 1381 O O . ALA B 1 80 ? -3.037 18.703 15.352 1 98.12 80 ALA B O 1
ATOM 1382 N N . ALA B 1 81 ? -3.322 18.891 13.188 1 98.25 81 ALA B N 1
ATOM 1383 C CA . ALA B 1 81 ? -4.781 18.859 13.273 1 98.25 81 ALA B CA 1
ATOM 1384 C C . ALA B 1 81 ? -5.281 17.5 13.719 1 98.25 81 ALA B C 1
ATOM 1386 O O . ALA B 1 81 ? -6.406 17.375 14.211 1 98.25 81 ALA B O 1
ATOM 1387 N N . ARG B 1 82 ? -4.531 16.453 13.555 1 98.25 82 ARG B N 1
ATOM 1388 C CA . ARG B 1 82 ? -5.004 15.109 13.898 1 98.25 82 ARG B CA 1
ATOM 1389 C C . ARG B 1 82 ? -4.34 14.609 15.18 1 98.25 82 ARG B C 1
ATOM 1391 O O . ARG B 1 82 ? -4.418 13.422 15.5 1 98.25 82 ARG B O 1
ATOM 1398 N N . GLU B 1 83 ? -3.555 15.445 15.859 1 97.44 83 GLU B N 1
ATOM 1399 C CA . GLU B 1 83 ? -2.928 15.023 17.109 1 97.44 83 GLU B CA 1
ATOM 1400 C C . GLU B 1 83 ? -3.957 14.438 18.078 1 97.44 83 GLU B C 1
ATOM 1402 O O . GLU B 1 83 ? -4.949 15.094 18.406 1 97.44 83 GLU B O 1
ATOM 1407 N N . GLY B 1 84 ? -3.744 13.164 18.375 1 97.69 84 GLY B N 1
ATOM 1408 C CA . GLY B 1 84 ? -4.625 12.492 19.328 1 97.69 84 GLY B CA 1
ATOM 1409 C C . GLY B 1 84 ? -5.898 11.969 18.688 1 97.69 84 GLY B C 1
ATOM 1410 O O . GLY B 1 84 ? -6.742 11.375 19.359 1 97.69 84 GLY B O 1
ATOM 1411 N N . ALA B 1 85 ? -6.051 12.086 17.406 1 98.62 85 ALA B N 1
ATOM 1412 C CA . ALA B 1 85 ? -7.32 11.75 16.766 1 98.62 85 ALA B CA 1
ATOM 1413 C C . ALA B 1 85 ? -7.203 10.469 15.953 1 98.62 85 ALA B C 1
ATOM 1415 O O . ALA B 1 85 ? -8.211 9.93 15.484 1 98.62 85 ALA B O 1
ATOM 1416 N N . ALA B 1 86 ? -5.957 9.977 15.766 1 98.44 86 ALA B N 1
ATOM 1417 C CA . ALA B 1 86 ? -5.719 8.789 14.953 1 98.44 86 ALA B CA 1
ATOM 1418 C C . ALA B 1 86 ? -4.348 8.18 15.25 1 98.44 86 ALA B C 1
ATOM 1420 O O . ALA B 1 86 ? -3.439 8.883 15.703 1 98.44 86 ALA B O 1
ATOM 1421 N N . ILE B 1 87 ? -4.27 6.938 15.094 1 98 87 ILE B N 1
ATOM 1422 C CA . ILE B 1 87 ? -2.988 6.246 15.023 1 98 87 ILE B CA 1
ATOM 1423 C C . ILE B 1 87 ? -2.609 6.012 13.562 1 98 87 ILE B C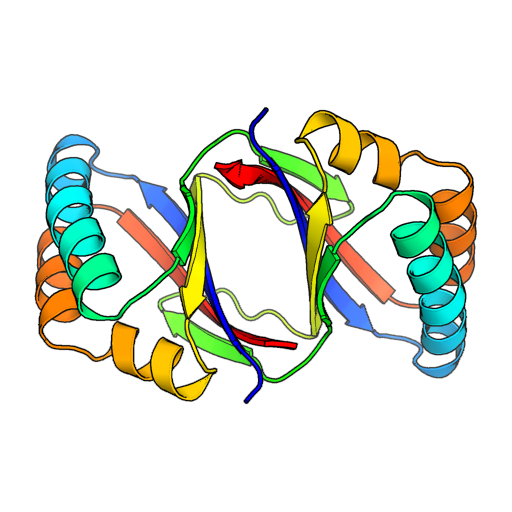 1
ATOM 1425 O O . ILE B 1 87 ? -3.301 5.289 12.844 1 98 87 ILE B O 1
ATOM 1429 N N . MET B 1 88 ? -1.532 6.66 13.156 1 97.62 88 MET B N 1
ATOM 1430 C CA . MET B 1 88 ? -1.133 6.613 11.75 1 97.62 88 MET B CA 1
ATOM 1431 C C . MET B 1 88 ? 0.118 5.758 11.57 1 97.62 88 MET B C 1
ATOM 1433 O O . MET B 1 88 ? 1.045 5.828 12.383 1 97.62 88 MET B O 1
ATOM 1437 N N . ARG B 1 89 ? 0.111 4.973 10.578 1 98.38 89 ARG B N 1
ATOM 1438 C CA . ARG B 1 89 ? 1.304 4.32 10.047 1 98.38 89 ARG B CA 1
ATOM 1439 C C . ARG B 1 89 ? 1.541 4.711 8.594 1 98.38 89 ARG B C 1
ATOM 1441 O O . ARG B 1 89 ? 0.739 4.379 7.719 1 98.38 89 ARG B O 1
ATOM 1448 N N . LEU B 1 90 ? 2.6 5.496 8.352 1 98.81 90 LEU B N 1
ATOM 1449 C CA . LEU B 1 90 ? 2.916 6.039 7.031 1 98.81 90 LEU B CA 1
ATOM 1450 C C . LEU B 1 90 ? 4.273 5.535 6.551 1 98.81 90 LEU B C 1
ATOM 1452 O O . LEU B 1 90 ? 5.277 5.676 7.25 1 98.81 90 LEU B O 1
ATOM 1456 N N . VAL B 1 91 ? 4.285 4.941 5.402 1 98.81 91 VAL B N 1
ATOM 1457 C CA . VAL B 1 91 ? 5.535 4.52 4.781 1 98.81 91 VAL B CA 1
ATOM 1458 C C . VAL B 1 91 ? 5.645 5.113 3.381 1 98.81 91 VAL B C 1
ATOM 1460 O O . VAL B 1 91 ? 4.633 5.281 2.691 1 98.81 91 VAL B O 1
ATOM 1463 N N . CYS B 1 92 ? 6.828 5.496 3.07 1 98.88 92 CYS B N 1
ATOM 1464 C CA . CYS B 1 92 ? 7.172 5.914 1.718 1 98.88 92 CYS B CA 1
ATOM 1465 C C . CYS B 1 92 ? 7.855 4.789 0.953 1 98.88 92 CYS B C 1
ATOM 1467 O O . CYS B 1 92 ? 8.742 4.121 1.485 1 98.88 92 CYS B O 1
ATOM 1469 N N . VAL B 1 93 ? 7.41 4.57 -0.273 1 98.88 93 VAL B N 1
ATOM 1470 C CA . VAL B 1 93 ? 7.992 3.502 -1.081 1 98.88 93 VAL B CA 1
ATOM 1471 C C . VAL B 1 93 ? 8.305 4.027 -2.48 1 98.88 93 VAL B C 1
ATOM 1473 O O . VAL B 1 93 ? 7.602 4.898 -2.998 1 98.88 93 VAL B O 1
ATOM 1476 N N . GLU B 1 94 ? 9.344 3.469 -3.057 1 98.81 94 GLU B N 1
ATOM 1477 C CA . GLU B 1 94 ? 9.758 3.83 -4.41 1 98.81 94 GLU B CA 1
ATOM 1478 C C . GLU B 1 94 ? 8.906 3.113 -5.457 1 98.81 94 GLU B C 1
ATOM 1480 O O . GLU B 1 94 ? 8.719 1.897 -5.379 1 98.81 94 GLU B O 1
ATOM 1485 N N . GLY B 1 95 ? 8.367 3.914 -6.387 1 98.62 95 GLY B N 1
ATOM 1486 C CA . GLY B 1 95 ? 7.609 3.355 -7.496 1 98.62 95 GLY B CA 1
ATOM 1487 C C . GLY B 1 95 ? 8.453 3.092 -8.727 1 98.62 95 GLY B C 1
ATOM 1488 O O . GLY B 1 95 ? 9.688 3.164 -8.672 1 98.62 95 GLY B O 1
ATOM 1489 N N . LEU B 1 96 ? 7.773 2.6 -9.781 1 97.19 96 LEU B N 1
ATOM 1490 C CA . LEU B 1 96 ? 8.422 2.395 -11.07 1 97.19 96 LEU B CA 1
ATOM 1491 C C . LEU B 1 96 ? 8.414 3.678 -11.891 1 97.19 96 LEU B C 1
ATOM 1493 O O . LEU B 1 96 ? 7.527 4.523 -11.727 1 97.19 96 LEU B O 1
#

Secondary structure (DSSP, 8-state):
---EEEEEEEEES-HHHHHHHHHHHHHHHHHTTPEEEEES--EEEEESS---SEEEEEEESSHHHHHHHHHSHHHHHHHHHTTTTEEEEEEEEE--/---EEEEEEEEES-HHHHHHHHHHHHHHHHHTTPEEEEES--EEEEESS---SEEEEEEESSHHHHHHHHHSHHHHHHHHHTTTTEEEEEEEEE--

pLDDT: mean 98.14, std 1.7, range [82.94, 98.94]

Sequence (192 aa):
MPSGYIIANVRVTNPAQYEEYKKWSTAAFAAHNAEICVRGGQVEVMEGDWQPERVVIAKFPSFEAAKAFYHSPEYGKARAAREGAAIMRLVCVEGLMPSGYIIANVRVTNPAQYEEYKKWSTAAFAAHNAEICVRGGQVEVMEGDWQPERVVIAKFPSFEAAKAFYHSPEYGKARAAREGAAIMRLVCVEGL

Foldseek 3Di:
DWKKKKKKQKDFAAVVLLVVLVVLVVVLCVVLVKDKDAFFDDDDDDDDDDDGHGITMIMHRFLVSVVCSCVDPSNVVSVVSCVVGMDMDMDMDTGD/DWKKKKKKFKDFAAVVLLVVLVVLVVVLCVVLVKDKDAFFDDDDDDDDDDDGHGITMIMHRFLVSVVCSCVDPSNVVSVVSCVVGMDMDMDMDTGD

Radius of gyration: 16.61 Å; Cα contacts (8 Å, |Δi|>4): 466; chains: 2; bounding box: 32×45×37 Å

Solvent-accessible surface area (backbone atoms only — not comparable to full-atom values): 9434 Å² total; per-residue (Å²): 121,43,22,6,28,38,43,34,41,34,47,76,75,28,65,73,48,34,52,55,15,50,55,36,40,51,52,28,37,56,75,62,63,39,45,75,45,23,79,47,50,60,71,44,74,75,36,66,84,66,77,76,67,36,42,33,31,36,36,23,73,20,41,67,51,35,54,47,44,69,72,27,70,54,32,44,54,15,54,62,49,25,66,88,15,48,52,56,25,32,34,37,35,28,30,87,121,44,22,6,29,38,42,33,40,35,48,76,77,29,66,74,48,33,52,54,16,50,56,36,40,51,53,27,36,58,76,62,63,40,45,75,46,24,79,47,49,60,71,43,73,74,36,65,85,64,76,77,66,37,42,34,31,36,36,23,72,20,41,67,53,36,54,47,45,69,71,27,70,54,31,43,54,14,54,63,48,26,66,87,14,49,52,56,27,32,34,36,35,30,30,88

InterPro domains:
  IPR010753 Domain of unknown function DUF1330 [PF07045] (3-96)
  IPR011008 Dimeric alpha-beta barrel [SSF54909] (1-96)

Nearest PDB structures (foldseek):
  2fiu-assembly1_B  TM=9.324E-01  e=3.627E-11  Agrobacterium fabrum str. C58
  3lo3-assembly2_C  TM=9.157E-01  e=2.645E-09  Colwellia psychrerythraea 34H
  4dpo-assembly1_B  TM=5.946E-01  e=6.421E-04  Methanosarcina mazei Go1
  2ifx-assembly1_B  TM=5.118E-01  e=1.342E-03  Cupriavidus necator
  8ecx-assembly1_B  TM=5.708E-01  e=6.270E-03  Pseudomonas aeruginosa

=== Feature glossary ===
The record interleaves many kinds of information about one protein. Here is each kind framed as the question it answers.

Q: Are the domains correctly placed relative to each other?
A: Predicted aligned error is AlphaFold's pairwise confidence. Unlike pLDDT (per-residue), PAE is per-residue-pair and captures whether two parts of the structure are correctly placed relative to each other. Units are ångströms of expected positional error.

Q: Which residues are in helices, strands, or loops?
A: Eight-state secondary structure (DSSP): H is the canonical α-helix, G the tighter 3₁₀-helix, I the wider π-helix; E/B are β-structure, T and S are turns and bends, and '-' is everything else. DSSP derives these from the pattern of main-chain N–H···O=C hydrogen bonds, not from the sequence.

Q: What if only a Cα trace is available?
A: P-SEA three-state annotation labels each residue as helix, strand, or coil based purely on the geometry of the Cα trace. It serves as a fallback when the full backbone (and thus DSSP) is unavailable.

Q: What are the backbone torsion angles?
A: φ (phi) and ψ (psi) are the two rotatable backbone dihedrals per residue: φ is the C(i-1)–N–Cα–C torsion, ψ is the N–Cα–C–N(i+1) torsion, both in degrees on (−180°, 180°]. α-helical residues cluster near (−60°, −45°); β-strand residues near (−120°, +130°). A Ramachandran plot is simply a scatter of (φ, ψ) for every residue.

Q: What known structures does this most resemble?
A: Structural nearest neighbors (via Foldseek easy-search vs the PDB). Reported per hit: target PDB id, E-value, and alignment TM-score. A TM-score above ~0.5 is the conventional threshold for 'same fold'.

Q: What family and function is it annotated with?
A: Database cross-references. InterPro integrates a dozen domain/family signature databases into unified entries with residue-range hits. GO terms attach function/process/location labels with evidence codes. CATH codes position the fold in a four-level structural taxonomy. Organism is the NCBI-taxonomy species name.

Q: Which residues are buried vs exposed?
A: Solvent accessibility: the surface area of each residue that a 1.4 Å water probe can touch, in Å². When only backbone atoms are present the absolute values are lower than full-atom SASA (side chains contribute most of the area) and are flagged as backbone-only.

Q: What do the diagnostic plots show?
A: Three diagnostic plots accompany the record. The Cα contact map visualizes the tertiary structure as a 2D adjacency matrix (8 Å cutoff, sequence-local contacts suppressed). The Ramachandran plot shows the distribution of backbone (φ, ψ) torsions, with points in the α and β basins reflecting secondary structure content. The PAE plot shows AlphaFold's inter-residue confidence as a color matrix.

Q: What is the amino-acid chain?
A: The amino-acid sequence is the protein's primary structure: the linear order of residues from the N-terminus to the C-terminus, written in one-letter code. Everything else here — the 3D coordinates, the secondary structure, the domain annotations — is ultimately a consequence of this string.

Q: What do the rendered images show?
A: The six renders are orthographic views along the three Cartesian axes in both directions. Representation (cartoon, sticks, or surface) and color scheme (sequence-rainbow or by-chain) vary across proteins so the training set covers all the common visualization conventions.

Q: Where is each backbone atom in 3D?
A: The mmCIF table is the protein's shape written out atom by atom. For each backbone N, Cα, C, and carbonyl O, it records an (x, y, z) coordinate triple in Å plus the residue type, chain letter, and residue number.

Q: How mobile is each atom in the crystal?
A: For experimental (PDB) structures, the B-factor (temperature factor) quantifies the positional spread of each atom in the crystal — a combination of thermal vibration and static disorder — in units of Å². High B-factors mark flexible loops or poorly resolved regions; low B-factors mark the rigid, well-ordered core.

Q: How big and how compact is the whole molecule?
A: Three whole-structure scalars: the radius of gyration (RMS distance of Cα from centroid, in Å), the count of Cα–Cα contacts (pairs closer than 8 Å and separated by more than four residues in sequence — i.e. tertiary, not local, contacts), and the bounding-box dimensions. Together they distinguish compact globular folds from extended fibres or disordered chains.

Q: What does the local fold look like, residue by residue?
A: A 3Di character summarizes, for each residue, the relative orientation of the Cα frame of its nearest spatial neighbor. Because it encodes fold topology rather than chemistry, 3Di alignments detect remote structural similarity that sequence alignment misses.

Q: How confident is the AlphaFold model at each residue?
A: For AlphaFold models, the B-factor field carries pLDDT — the model's own estimate of local accuracy on a 0–100 scale. Regions with pLDDT<50 should be treated as essentially unmodeled; they often correspond to intrinsically disordered segments.